Protein AF-A0AAP0FYZ5-F1 (afdb_monomer_lite)

Radius of gyration: 24.48 Å; chains: 1; bounding box: 53×33×88 Å

Foldseek 3Di:
DDPVLVVVQVPPPDPVVSVVVCCVVPPCQQPPVQLVVLVVCLLPQACPPPQLVVSLVVNVVSVVSNVRNPPDDDPDPVVVVVVVVVVQVVSQVSSLVRYDPLCVVLSVVQVPDVPRDTNVVSSVSSNVVSVCCVVPNRDPPPPPPPDDDDDDDDDDDDDDDDPPPPPPVCVVVPPDPVVPPPDPDDD

Organism: NCBI:txid2320716

Secondary structure (DSSP, 8-state):
--HHHHHHHTT---HHHHHHHHHHHH--TT-HHHHHHHHHHHHH---TTS-HHHHHHHHHHHHHHHHHH-----SSHHHHHHHHHHHHHHHHHHHHHTS-GGGHHHHHHHHTSSSPPPHHHHHHHHHHHHHHHHHH----TT---S-------------------S-HHHHTTT--GGGTTSSS---

Structure (mmCIF, N/CA/C/O backbone):
data_AF-A0AAP0FYZ5-F1
#
_entry.id   AF-A0AAP0FYZ5-F1
#
loop_
_atom_site.group_PDB
_atom_site.id
_atom_site.type_symbol
_atom_site.label_atom_id
_atom_site.label_alt_id
_atom_site.label_comp_id
_atom_site.label_asym_id
_atom_site.label_entity_id
_atom_site.label_seq_id
_atom_site.pdbx_PDB_ins_code
_atom_site.Cartn_x
_atom_site.Cartn_y
_atom_site.Cartn_z
_atom_site.occupancy
_atom_site.B_iso_or_equiv
_atom_site.auth_seq_id
_atom_site.auth_comp_id
_atom_site.auth_asym_id
_atom_site.auth_atom_id
_atom_site.pdbx_PDB_model_num
ATOM 1 N N . MET A 1 1 ? -3.572 10.900 -32.594 1.00 55.94 1 MET A N 1
ATOM 2 C CA . MET A 1 1 ? -2.121 11.046 -32.336 1.00 55.94 1 MET A CA 1
ATOM 3 C C . MET A 1 1 ? -1.688 12.416 -32.818 1.00 55.94 1 MET A C 1
ATOM 5 O O . MET A 1 1 ? -2.218 12.854 -33.833 1.00 55.94 1 MET A O 1
ATOM 9 N N . SER A 1 2 ? -0.791 13.105 -32.107 1.00 75.50 2 SER A N 1
ATOM 10 C CA . SER A 1 2 ? -0.276 14.380 -32.614 1.00 75.50 2 SER A CA 1
ATOM 11 C C . SER A 1 2 ? 0.632 14.126 -33.832 1.00 75.50 2 SER A C 1
ATOM 13 O O . SER A 1 2 ? 1.326 13.104 -33.874 1.00 75.50 2 SER A O 1
ATOM 15 N N . PRO A 1 3 ? 0.640 15.024 -34.831 1.00 76.56 3 PRO A N 1
ATOM 16 C CA . PRO A 1 3 ? 1.424 14.839 -36.056 1.00 76.56 3 PRO A CA 1
ATOM 17 C C . PRO A 1 3 ? 2.937 14.742 -35.792 1.00 76.56 3 PRO A C 1
ATOM 19 O O . PRO A 1 3 ? 3.643 14.049 -36.516 1.00 76.56 3 PRO A O 1
ATOM 22 N N . GLN A 1 4 ? 3.418 15.360 -34.710 1.00 74.19 4 GLN A N 1
ATOM 23 C CA . GLN A 1 4 ? 4.823 15.329 -34.286 1.00 74.19 4 GLN A CA 1
ATOM 24 C C . GLN A 1 4 ? 5.264 13.948 -33.788 1.00 74.19 4 GLN A C 1
ATOM 26 O O . GLN A 1 4 ? 6.382 13.523 -34.061 1.00 74.19 4 GLN A O 1
ATOM 31 N N . VAL A 1 5 ? 4.382 13.235 -33.077 1.00 76.94 5 VAL A N 1
ATOM 32 C CA . VAL A 1 5 ? 4.662 11.869 -32.617 1.00 76.94 5 VAL A CA 1
ATOM 33 C C . VAL A 1 5 ? 4.739 10.948 -33.825 1.00 76.94 5 VAL A C 1
ATOM 35 O O . VAL A 1 5 ? 5.700 10.220 -33.963 1.00 76.94 5 VAL A O 1
ATOM 38 N N . TYR A 1 6 ? 3.793 11.030 -34.760 1.00 77.56 6 TYR A N 1
ATOM 39 C CA . TYR A 1 6 ? 3.795 10.182 -35.957 1.00 77.56 6 TYR A CA 1
ATOM 40 C C . TYR A 1 6 ? 5.084 10.308 -36.795 1.00 77.56 6 TYR A C 1
ATOM 42 O O . TYR A 1 6 ? 5.664 9.300 -37.199 1.00 77.56 6 TYR A O 1
ATOM 50 N N . GLN A 1 7 ? 5.579 11.532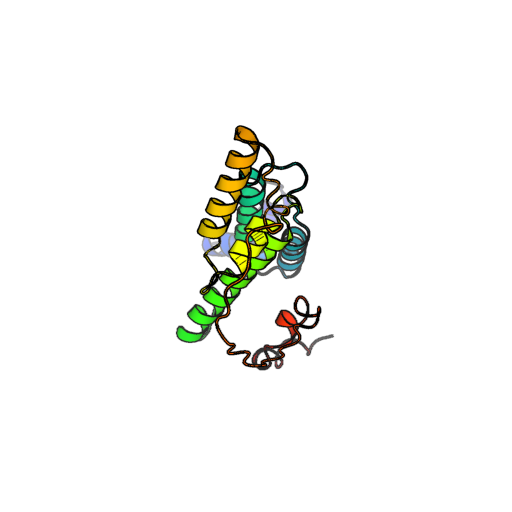 -36.997 1.00 79.75 7 GLN A N 1
ATOM 51 C CA . GLN A 1 7 ? 6.788 11.789 -37.787 1.00 79.75 7 GLN A CA 1
ATOM 52 C C . GLN A 1 7 ? 8.056 11.142 -37.206 1.00 79.75 7 GLN A C 1
ATOM 54 O O . GLN A 1 7 ? 8.934 10.755 -37.974 1.00 79.75 7 GLN A O 1
ATOM 59 N N . SER A 1 8 ? 8.157 10.971 -35.881 1.00 78.75 8 SER A N 1
ATOM 60 C CA . SER A 1 8 ? 9.337 10.357 -35.251 1.00 78.75 8 SER A CA 1
ATOM 61 C C . SER A 1 8 ? 9.384 8.823 -35.361 1.00 78.75 8 SER A C 1
ATOM 63 O O . SER A 1 8 ? 10.448 8.233 -35.148 1.00 78.75 8 SER A O 1
ATOM 65 N N . TYR A 1 9 ? 8.269 8.181 -35.737 1.00 81.75 9 TYR A N 1
ATOM 66 C CA . TYR A 1 9 ? 8.168 6.725 -35.937 1.00 81.75 9 TYR A CA 1
ATOM 67 C C . TYR A 1 9 ? 8.070 6.306 -37.412 1.00 81.75 9 TYR A C 1
ATOM 69 O O . TYR A 1 9 ? 8.271 5.135 -37.711 1.00 81.75 9 TYR A O 1
ATOM 77 N N . MET A 1 10 ? 7.800 7.234 -38.337 1.00 81.62 10 MET A N 1
ATOM 78 C CA . MET A 1 10 ? 7.552 6.938 -39.760 1.00 81.62 10 MET A CA 1
ATOM 79 C C . MET A 1 10 ? 8.777 6.392 -40.520 1.00 81.62 10 MET A C 1
ATOM 81 O O . MET A 1 10 ? 8.620 5.789 -41.574 1.00 81.62 10 MET A O 1
ATOM 85 N N . LEU A 1 11 ? 9.985 6.602 -39.987 1.00 82.75 11 LEU A N 1
ATOM 86 C CA . LEU A 1 11 ? 11.261 6.152 -40.565 1.00 82.75 11 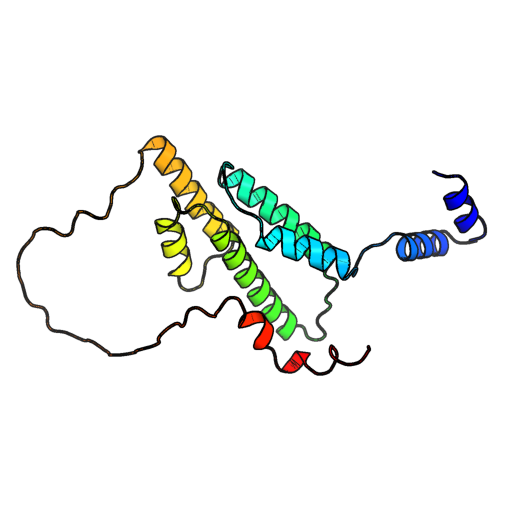LEU A CA 1
ATOM 87 C C . LEU A 1 11 ? 11.775 4.835 -39.955 1.00 82.75 11 LEU A C 1
ATOM 89 O O . LEU A 1 11 ? 12.944 4.500 -40.121 1.00 82.75 11 LEU A O 1
ATOM 93 N N . LEU A 1 12 ? 10.953 4.138 -39.169 1.00 85.56 12 LEU A N 1
ATOM 94 C CA . LEU A 1 12 ? 11.318 2.857 -38.570 1.00 85.56 12 LEU A CA 1
ATOM 95 C C . LEU A 1 12 ? 10.733 1.712 -39.393 1.00 85.56 12 LEU A C 1
ATOM 97 O O . LEU A 1 12 ? 9.520 1.623 -39.565 1.00 85.56 12 LEU A O 1
ATOM 101 N N . ASP A 1 13 ? 11.604 0.816 -39.847 1.00 85.69 13 ASP A N 1
ATOM 102 C CA . ASP A 1 13 ? 11.248 -0.238 -40.804 1.00 85.69 13 ASP A CA 1
ATOM 103 C C . ASP A 1 13 ? 10.664 -1.499 -40.142 1.00 85.69 13 ASP A C 1
ATOM 105 O O . ASP A 1 13 ? 10.165 -2.396 -40.822 1.00 85.69 13 ASP A O 1
ATOM 109 N N . SER A 1 14 ? 10.697 -1.583 -38.808 1.00 90.69 14 SER A N 1
ATOM 110 C CA . SER A 1 14 ? 10.195 -2.728 -38.049 1.00 90.69 14 SER A CA 1
ATOM 111 C C . SER A 1 14 ? 9.230 -2.312 -36.946 1.00 90.69 14 SER A C 1
ATOM 113 O O . SER A 1 14 ? 9.483 -1.383 -36.175 1.00 90.69 14 SER A O 1
ATOM 115 N N . ALA A 1 15 ? 8.150 -3.084 -36.791 1.00 86.94 15 ALA A N 1
ATOM 116 C CA . ALA A 1 15 ? 7.233 -2.957 -35.660 1.00 86.94 15 ALA A CA 1
ATOM 117 C C . ALA A 1 15 ? 7.955 -3.105 -34.305 1.00 86.94 15 ALA A C 1
ATOM 119 O O . ALA A 1 15 ? 7.557 -2.474 -33.326 1.00 86.94 15 ALA A O 1
ATOM 120 N N . TYR A 1 16 ? 9.042 -3.887 -34.257 1.00 88.06 16 TYR A N 1
ATOM 121 C CA . TYR A 1 16 ? 9.892 -4.010 -33.072 1.00 88.06 16 TYR A CA 1
ATOM 122 C C . TYR A 1 16 ? 10.576 -2.684 -32.711 1.00 88.06 16 TYR A C 1
ATOM 124 O O . TYR A 1 16 ? 10.587 -2.300 -31.540 1.00 88.06 16 TYR A O 1
ATOM 132 N N . ASP A 1 17 ? 11.100 -1.958 -33.699 1.00 87.00 17 ASP A N 1
ATOM 133 C CA . ASP A 1 17 ? 11.795 -0.687 -33.475 1.00 87.00 17 ASP A CA 1
ATOM 134 C C . ASP A 1 17 ? 10.814 0.416 -33.083 1.00 87.00 17 ASP A C 1
ATOM 136 O O . ASP A 1 17 ? 11.101 1.217 -32.192 1.00 87.00 17 ASP A O 1
ATOM 140 N N . ILE A 1 18 ? 9.623 0.421 -33.693 1.00 87.94 18 ILE A N 1
ATOM 141 C CA . ILE A 1 18 ? 8.534 1.332 -33.322 1.00 87.94 18 ILE A CA 1
ATOM 142 C C . ILE A 1 18 ? 8.146 1.107 -31.860 1.00 87.94 18 ILE A C 1
ATOM 144 O O . ILE A 1 18 ? 8.090 2.061 -31.082 1.00 87.94 18 ILE A O 1
ATOM 148 N N . TRP A 1 19 ? 7.929 -0.151 -31.463 1.00 86.62 19 TRP A N 1
ATOM 149 C CA . TRP A 1 19 ? 7.574 -0.497 -30.088 1.00 86.62 19 TRP A CA 1
ATOM 150 C C . TRP A 1 19 ? 8.693 -0.170 -29.095 1.00 86.62 19 TRP A C 1
ATOM 152 O O . TRP A 1 19 ? 8.432 0.378 -28.025 1.00 86.62 19 TRP A O 1
ATOM 162 N N . THR A 1 20 ? 9.944 -0.445 -29.463 1.00 84.88 20 THR A N 1
ATOM 163 C CA . THR A 1 20 ? 11.123 -0.154 -28.640 1.00 84.88 20 THR A CA 1
ATOM 164 C C . THR A 1 20 ? 11.298 1.344 -28.438 1.00 84.88 20 THR A C 1
ATOM 166 O O . THR A 1 20 ? 11.395 1.787 -27.299 1.00 84.88 20 THR A O 1
ATOM 169 N N . ARG A 1 21 ? 11.235 2.156 -29.501 1.00 84.62 21 ARG A N 1
ATOM 170 C CA . ARG A 1 21 ? 11.338 3.615 -29.375 1.00 84.62 21 ARG A CA 1
ATOM 171 C C . ARG A 1 21 ? 10.155 4.202 -28.604 1.00 84.62 21 ARG A C 1
ATOM 173 O O . ARG A 1 21 ? 10.360 5.110 -27.802 1.00 84.62 21 ARG A O 1
ATOM 180 N N . ALA A 1 22 ? 8.941 3.684 -28.794 1.00 83.38 22 ALA A N 1
ATOM 181 C CA . ALA A 1 22 ? 7.770 4.139 -28.046 1.00 83.38 22 ALA A CA 1
ATOM 182 C C . ALA A 1 22 ? 7.914 3.824 -26.555 1.00 83.38 22 ALA A C 1
ATOM 184 O O . ALA A 1 22 ? 7.656 4.686 -25.714 1.00 83.38 22 ALA A O 1
ATOM 185 N N . ARG A 1 23 ? 8.401 2.622 -26.231 1.00 80.69 23 ARG A N 1
ATOM 186 C CA . ARG A 1 23 ? 8.766 2.245 -24.870 1.00 80.69 23 ARG A CA 1
ATOM 187 C C . ARG A 1 23 ? 9.849 3.174 -24.332 1.00 80.69 23 ARG A C 1
ATOM 189 O O . ARG A 1 23 ? 9.645 3.751 -23.286 1.00 80.69 23 ARG A O 1
ATOM 196 N N . ASP A 1 24 ? 10.955 3.391 -25.021 1.00 79.50 24 ASP A N 1
ATOM 197 C CA . ASP A 1 24 ? 12.060 4.176 -24.457 1.00 79.50 24 ASP A CA 1
ATOM 198 C C . ASP A 1 24 ? 11.704 5.670 -24.300 1.00 79.50 24 ASP A C 1
ATOM 200 O O . ASP A 1 24 ? 12.195 6.337 -23.394 1.00 79.50 24 ASP A O 1
ATOM 204 N N . THR A 1 25 ? 10.808 6.193 -25.145 1.00 80.44 25 THR A N 1
ATOM 205 C CA . THR A 1 25 ? 10.375 7.602 -25.104 1.00 80.44 25 THR A CA 1
ATOM 206 C C . THR A 1 25 ? 9.276 7.854 -24.068 1.00 80.44 25 THR A C 1
ATOM 208 O O . THR A 1 25 ? 9.238 8.923 -23.460 1.00 80.44 25 THR A O 1
ATOM 211 N N . TYR A 1 26 ? 8.357 6.901 -23.877 1.00 78.50 26 TYR A N 1
ATOM 212 C CA . TYR A 1 26 ? 7.149 7.105 -23.064 1.00 78.50 26 TYR A CA 1
ATOM 213 C C . TYR A 1 26 ? 7.024 6.171 -21.862 1.00 78.50 26 TYR A C 1
ATOM 215 O O . TYR A 1 26 ? 6.210 6.434 -20.975 1.00 78.50 26 TYR A O 1
ATOM 223 N N . SER A 1 27 ? 7.802 5.091 -21.800 1.00 73.19 27 SER A N 1
ATOM 224 C CA . SER A 1 27 ? 7.844 4.235 -20.621 1.00 73.19 27 SER A CA 1
ATOM 225 C C . SER A 1 27 ? 8.452 5.018 -19.476 1.00 73.19 27 SER A C 1
ATOM 227 O O . SER A 1 27 ? 9.590 5.472 -19.528 1.00 73.19 27 SER A O 1
ATOM 229 N N . GLN A 1 28 ? 7.685 5.126 -18.404 1.00 69.38 28 GLN A N 1
ATOM 230 C CA . GLN A 1 28 ? 8.185 5.631 -17.136 1.00 69.38 28 GLN A CA 1
ATOM 231 C C . GLN A 1 28 ? 8.634 4.482 -16.221 1.00 69.38 28 GLN A C 1
ATOM 233 O O . GLN A 1 28 ? 8.924 4.722 -15.052 1.00 69.38 28 GLN A O 1
ATOM 238 N N . ALA A 1 29 ? 8.687 3.235 -16.718 1.00 64.50 29 ALA A N 1
ATOM 239 C CA . ALA A 1 29 ? 9.183 2.087 -15.958 1.00 64.50 29 ALA A CA 1
ATOM 240 C C . ALA A 1 29 ? 10.620 2.353 -15.478 1.00 64.50 29 ALA A C 1
ATOM 242 O O . ALA A 1 29 ? 11.475 2.738 -16.272 1.00 64.50 29 ALA A O 1
ATOM 243 N N . GLY A 1 30 ? 10.877 2.192 -14.177 1.00 66.12 30 GLY A N 1
ATOM 244 C CA . GLY A 1 30 ? 12.169 2.536 -13.575 1.00 66.12 30 GLY A CA 1
ATOM 245 C C . GLY A 1 30 ? 12.415 4.039 -13.366 1.00 66.12 30 GLY A C 1
ATOM 246 O O . GLY A 1 30 ? 13.519 4.419 -12.982 1.00 66.12 30 GLY A O 1
ATOM 247 N N . SER A 1 31 ? 11.420 4.910 -13.581 1.00 79.44 31 SER A N 1
ATOM 248 C CA . SER A 1 31 ? 11.538 6.341 -13.277 1.00 79.44 31 SER A CA 1
ATOM 249 C C . SER A 1 31 ? 11.622 6.576 -11.768 1.00 79.44 31 SER A C 1
ATOM 251 O O . SER A 1 31 ? 10.634 6.433 -11.043 1.00 79.44 31 SER A O 1
ATOM 253 N N . SER A 1 32 ? 12.793 7.007 -11.291 1.00 81.75 32 SER A N 1
ATOM 254 C CA . SER A 1 32 ? 13.021 7.354 -9.880 1.00 81.75 32 SER A CA 1
ATOM 255 C C . SER A 1 32 ? 12.049 8.418 -9.361 1.00 81.75 32 SER A C 1
ATOM 257 O O . SER A 1 32 ? 11.671 8.379 -8.193 1.00 81.75 32 SER A O 1
ATOM 259 N N . MET A 1 33 ? 11.606 9.341 -10.223 1.00 84.44 33 MET A N 1
ATOM 260 C CA . MET A 1 33 ? 10.619 10.363 -9.86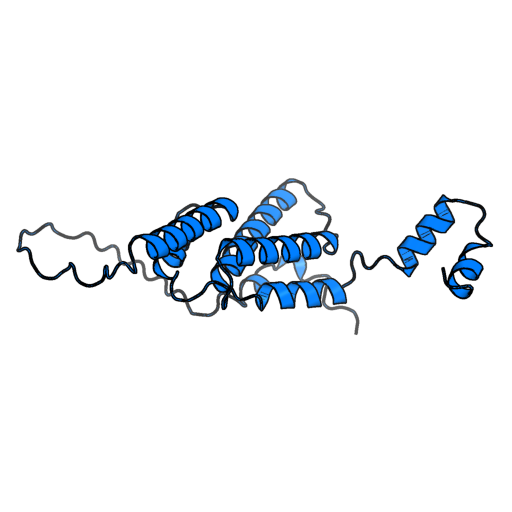5 1.00 84.44 33 MET A CA 1
ATOM 261 C C . MET A 1 33 ? 9.243 9.745 -9.585 1.00 84.44 33 MET A C 1
ATOM 263 O O . MET A 1 33 ? 8.624 10.084 -8.581 1.00 84.44 33 MET A O 1
ATOM 267 N N . GLN A 1 34 ? 8.784 8.806 -10.420 1.00 86.88 34 GLN A N 1
ATOM 268 C CA . GLN A 1 34 ? 7.505 8.120 -10.191 1.00 86.88 34 GLN A CA 1
ATOM 269 C C . GLN A 1 34 ? 7.553 7.250 -8.937 1.00 86.88 34 GLN A C 1
ATOM 271 O O . GLN A 1 34 ? 6.629 7.273 -8.128 1.00 86.88 34 GLN A O 1
ATOM 276 N N . VAL A 1 35 ? 8.662 6.533 -8.729 1.00 89.06 35 VAL A N 1
ATOM 277 C CA . VAL A 1 35 ? 8.876 5.750 -7.504 1.00 89.06 35 VAL A CA 1
ATOM 278 C C . VAL A 1 35 ? 8.835 6.654 -6.272 1.00 89.06 35 VAL A C 1
ATOM 280 O O . VAL A 1 35 ? 8.181 6.304 -5.290 1.00 89.06 35 VAL A O 1
ATOM 283 N N . TYR A 1 36 ? 9.480 7.822 -6.318 1.00 89.00 36 TYR A N 1
ATOM 284 C CA . TYR A 1 36 ? 9.449 8.800 -5.231 1.00 89.00 36 TYR A CA 1
ATOM 285 C C . TYR A 1 36 ? 8.026 9.299 -4.943 1.00 89.00 36 TYR A C 1
ATOM 287 O O . TYR A 1 36 ? 7.572 9.208 -3.803 1.00 89.00 36 TYR A O 1
ATOM 295 N N . GLU A 1 37 ? 7.304 9.761 -5.966 1.00 92.00 37 GLU A N 1
ATOM 296 C CA . GLU A 1 37 ? 5.938 10.278 -5.820 1.00 92.00 37 GLU A CA 1
ATOM 297 C C . GLU A 1 37 ? 4.972 9.215 -5.284 1.00 92.00 37 GLU A C 1
ATOM 299 O O . GLU A 1 37 ? 4.203 9.474 -4.357 1.00 92.00 37 GLU A O 1
ATOM 304 N N . LEU A 1 38 ? 5.037 7.987 -5.804 1.00 93.31 38 LEU A N 1
ATOM 305 C CA . LEU A 1 38 ? 4.201 6.883 -5.332 1.00 93.31 38 LEU A CA 1
ATOM 306 C C . LEU A 1 38 ? 4.558 6.466 -3.907 1.00 93.31 38 LEU A C 1
ATOM 308 O O . LEU A 1 38 ? 3.659 6.262 -3.093 1.00 93.31 38 LEU A O 1
ATOM 312 N N . THR A 1 39 ? 5.849 6.399 -3.573 1.00 93.38 39 THR A N 1
ATOM 313 C CA . THR A 1 39 ? 6.301 6.103 -2.204 1.00 93.38 39 THR A CA 1
ATOM 314 C C . THR A 1 39 ? 5.786 7.156 -1.231 1.00 93.38 39 THR A C 1
ATOM 316 O O . THR A 1 39 ? 5.248 6.818 -0.178 1.00 93.38 39 THR A O 1
ATOM 319 N N . ARG A 1 40 ? 5.892 8.436 -1.596 1.00 94.88 40 ARG A N 1
ATOM 320 C CA . ARG A 1 40 ? 5.359 9.541 -0.803 1.00 94.88 40 ARG A CA 1
ATOM 321 C C . ARG A 1 40 ? 3.853 9.389 -0.587 1.00 94.88 40 ARG A C 1
ATOM 323 O O . ARG A 1 40 ? 3.412 9.398 0.558 1.00 94.88 40 ARG A O 1
ATOM 330 N N . ARG A 1 41 ? 3.078 9.177 -1.656 1.00 96.94 41 ARG A N 1
ATOM 331 C CA . ARG A 1 41 ? 1.618 8.982 -1.575 1.00 96.94 41 ARG A CA 1
ATOM 33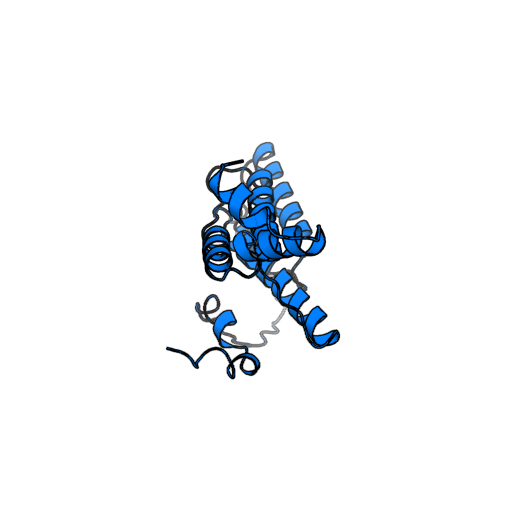2 C C . ARG A 1 41 ? 1.238 7.806 -0.683 1.00 96.94 41 ARG A C 1
ATOM 334 O O . ARG A 1 41 ? 0.333 7.935 0.130 1.00 96.94 41 ARG A O 1
ATOM 341 N N . VAL A 1 42 ? 1.947 6.685 -0.798 1.00 96.62 42 VAL A N 1
ATOM 342 C CA . VAL A 1 42 ? 1.756 5.503 0.051 1.00 96.62 42 VAL A CA 1
ATOM 343 C C . VAL A 1 42 ? 1.967 5.834 1.533 1.00 96.62 42 VAL A C 1
ATOM 345 O O . VAL A 1 42 ? 1.144 5.464 2.368 1.00 96.62 42 VAL A O 1
ATOM 348 N N . LEU A 1 43 ? 3.047 6.544 1.870 1.00 95.44 43 LEU A N 1
ATOM 349 C CA . LEU A 1 43 ? 3.389 6.889 3.255 1.00 95.44 43 LEU A CA 1
ATOM 350 C C . LEU A 1 43 ? 2.488 7.984 3.845 1.00 95.44 43 LEU A C 1
ATOM 352 O O . LEU A 1 43 ? 2.262 8.017 5.060 1.00 95.44 43 LEU A O 1
ATOM 356 N N . GLU A 1 44 ? 1.976 8.880 3.005 1.00 96.50 44 GLU A N 1
ATOM 357 C CA . GLU A 1 44 ? 1.055 9.958 3.378 1.00 96.50 44 GLU A CA 1
ATOM 358 C C . GLU A 1 44 ? -0.413 9.508 3.393 1.00 96.50 44 GLU A C 1
ATOM 360 O O . GLU A 1 44 ? -1.244 10.205 3.972 1.00 96.50 44 GLU A O 1
ATOM 365 N N . LEU A 1 45 ? -0.748 8.339 2.829 1.00 97.56 45 LEU A N 1
ATOM 366 C CA . LEU A 1 45 ? -2.121 7.838 2.793 1.00 97.56 45 LEU A CA 1
ATOM 367 C C . LEU A 1 45 ? -2.661 7.634 4.217 1.00 97.56 45 LEU A C 1
ATOM 369 O O . LEU A 1 45 ? -2.099 6.892 5.031 1.00 97.56 45 LEU A O 1
ATOM 373 N N . ARG A 1 46 ? -3.783 8.285 4.518 1.00 97.56 46 ARG A N 1
ATOM 374 C CA . ARG A 1 46 ? -4.518 8.152 5.781 1.00 97.56 46 ARG A CA 1
ATOM 375 C C . ARG A 1 46 ? -5.934 7.672 5.500 1.00 97.56 46 ARG A C 1
ATOM 377 O O . ARG A 1 46 ? -6.513 8.042 4.483 1.00 97.56 46 ARG A O 1
ATOM 384 N N . GLN A 1 47 ? -6.489 6.876 6.411 1.00 97.19 47 GLN A N 1
ATOM 385 C CA . GLN A 1 47 ? -7.871 6.410 6.345 1.00 97.19 47 GLN A CA 1
ATOM 386 C C . GLN A 1 47 ? -8.837 7.601 6.347 1.00 97.19 47 GLN A C 1
ATOM 388 O O . GLN A 1 47 ? -9.704 7.691 5.479 1.00 97.19 47 GLN A O 1
ATOM 393 N N . GLY A 1 48 ? -8.666 8.545 7.278 1.00 95.56 48 GLY A N 1
ATOM 394 C CA . GLY A 1 48 ? -9.471 9.764 7.320 1.00 95.56 48 GLY A CA 1
ATOM 395 C C . GLY A 1 48 ? -10.957 9.438 7.471 1.00 95.56 48 GLY A C 1
ATOM 396 O O . GLY A 1 48 ? -11.348 8.745 8.402 1.00 95.56 48 GLY A O 1
ATOM 397 N N . THR A 1 49 ? -11.792 9.911 6.551 1.00 95.38 49 THR A N 1
ATOM 398 C CA . THR A 1 49 ? -13.240 9.642 6.553 1.00 95.38 49 THR A CA 1
ATOM 399 C C . THR A 1 49 ? -13.632 8.377 5.783 1.00 95.38 49 THR A C 1
ATOM 401 O O . THR A 1 49 ? -14.816 8.049 5.706 1.00 95.38 49 THR A O 1
ATOM 404 N N . MET A 1 50 ? -12.668 7.662 5.192 1.00 96.62 50 MET A N 1
ATOM 405 C CA . MET A 1 50 ? -12.948 6.476 4.387 1.00 96.62 50 MET A CA 1
ATOM 406 C C . MET A 1 50 ? -13.263 5.254 5.265 1.00 96.62 50 MET A C 1
ATOM 408 O O . MET A 1 50 ? -12.606 5.039 6.290 1.00 96.62 50 MET A O 1
ATOM 412 N N . PRO A 1 51 ? -14.202 4.388 4.836 1.00 96.69 51 PRO A N 1
ATOM 413 C CA . PRO A 1 51 ? -14.358 3.076 5.452 1.00 96.69 51 PRO A CA 1
ATOM 414 C C . PRO A 1 51 ? -13.090 2.236 5.242 1.00 96.69 51 PRO A C 1
ATOM 416 O O . PRO A 1 51 ? -12.383 2.412 4.242 1.00 96.69 51 PRO A O 1
ATOM 419 N N . VAL A 1 52 ? -12.823 1.278 6.136 1.00 97.50 52 VAL A N 1
ATOM 420 C CA . VAL A 1 52 ? -11.592 0.457 6.101 1.00 97.50 52 VAL A CA 1
ATOM 421 C C . VAL A 1 52 ? -11.424 -0.253 4.753 1.00 97.50 52 VAL A C 1
ATOM 423 O O . VAL A 1 52 ? -10.317 -0.319 4.221 1.00 97.50 52 VAL A O 1
ATOM 426 N N . ALA A 1 53 ? -12.522 -0.721 4.152 1.00 97.56 53 ALA A N 1
ATOM 427 C CA . ALA A 1 53 ? -12.523 -1.350 2.828 1.00 97.56 53 ALA A CA 1
ATOM 428 C C . ALA A 1 53 ? -12.045 -0.420 1.696 1.00 97.56 53 ALA A C 1
ATOM 430 O O . ALA A 1 53 ? -11.275 -0.843 0.830 1.00 97.56 53 ALA A O 1
ATOM 431 N N . ALA A 1 54 ? -12.469 0.847 1.705 1.00 97.94 54 ALA A N 1
ATOM 432 C CA . ALA A 1 54 ? -12.052 1.817 0.692 1.00 97.94 54 ALA A CA 1
ATOM 433 C C . ALA A 1 54 ? -10.585 2.218 0.888 1.00 97.94 54 ALA A C 1
ATOM 435 O O . ALA A 1 54 ? -9.823 2.236 -0.077 1.00 97.94 54 ALA A O 1
ATOM 436 N N . TYR A 1 55 ? -10.171 2.442 2.139 1.00 98.25 55 TYR A N 1
ATOM 437 C CA . TYR A 1 55 ? -8.776 2.726 2.477 1.00 98.25 55 TYR A CA 1
ATOM 438 C C . TYR A 1 55 ? -7.835 1.597 2.030 1.00 98.25 55 TYR A C 1
ATOM 440 O O . TYR A 1 55 ? -6.826 1.854 1.378 1.00 98.25 55 TYR A O 1
ATOM 448 N N . TYR A 1 56 ? -8.192 0.343 2.321 1.00 97.94 56 TYR A N 1
ATOM 449 C CA . TYR A 1 56 ? -7.433 -0.828 1.882 1.00 97.94 56 TYR A CA 1
ATOM 450 C C . TYR A 1 56 ? -7.303 -0.900 0.357 1.00 97.94 56 TYR A C 1
ATOM 452 O O . TYR A 1 56 ? -6.212 -1.142 -0.154 1.00 97.94 56 TYR A O 1
ATOM 460 N N . SER A 1 57 ? -8.396 -0.655 -0.368 1.00 97.75 57 SER A N 1
ATOM 461 C CA . SER A 1 57 ? -8.403 -0.713 -1.833 1.00 97.75 57 SER A CA 1
ATOM 462 C C . SER A 1 57 ? -7.477 0.342 -2.444 1.00 97.75 57 SER A C 1
ATOM 464 O O . SER A 1 57 ? -6.688 0.028 -3.333 1.00 97.75 57 SER A O 1
ATOM 466 N N . GLU A 1 58 ? -7.514 1.575 -1.931 1.00 97.81 58 GLU A N 1
ATOM 467 C CA . GLU A 1 58 ? -6.633 2.651 -2.400 1.00 97.81 58 GLU A CA 1
ATOM 468 C C . GLU A 1 58 ? -5.164 2.382 -2.046 1.00 97.81 58 GLU A C 1
ATOM 470 O O . GLU A 1 58 ? -4.265 2.589 -2.864 1.00 97.81 58 GLU A O 1
ATOM 475 N N . PHE A 1 59 ? -4.917 1.837 -0.854 1.00 97.81 59 PHE A N 1
ATOM 476 C CA . PHE A 1 59 ? -3.593 1.393 -0.440 1.00 97.81 59 PHE A CA 1
ATOM 477 C C . PHE A 1 59 ? -3.038 0.289 -1.354 1.00 97.81 59 PHE A C 1
ATOM 479 O O . PHE A 1 59 ? -1.889 0.375 -1.794 1.00 97.81 59 PHE A O 1
ATOM 486 N N . GLU A 1 60 ? -3.832 -0.742 -1.676 1.00 95.94 60 GLU A N 1
ATOM 487 C CA . GLU A 1 60 ? -3.425 -1.792 -2.616 1.00 95.94 60 GLU A CA 1
ATOM 488 C C . GLU A 1 60 ? -3.144 -1.230 -4.005 1.00 95.94 60 GLU A C 1
ATOM 490 O O . GLU A 1 60 ? -2.126 -1.591 -4.597 1.00 95.94 60 GLU A O 1
ATOM 495 N N . ARG A 1 61 ? -3.997 -0.326 -4.499 1.00 96.75 61 ARG A N 1
ATOM 496 C CA . ARG A 1 61 ? -3.839 0.315 -5.807 1.00 96.75 61 ARG A CA 1
ATOM 497 C C . ARG A 1 61 ? -2.500 1.048 -5.908 1.00 96.75 61 ARG A C 1
ATOM 499 O O . ARG A 1 61 ? -1.740 0.797 -6.842 1.00 96.75 61 ARG A O 1
ATOM 506 N N . LEU A 1 62 ? -2.176 1.894 -4.926 1.00 95.75 62 LEU A N 1
ATOM 507 C CA . LEU A 1 62 ? -0.904 2.624 -4.885 1.00 95.75 62 LEU A CA 1
ATOM 508 C C . LEU A 1 62 ? 0.304 1.683 -4.778 1.00 95.75 62 LEU A C 1
ATOM 510 O O . LEU A 1 62 ? 1.316 1.904 -5.441 1.00 95.75 62 LEU A O 1
ATOM 514 N N . TYR A 1 63 ? 0.210 0.615 -3.982 1.00 93.56 63 TYR A N 1
ATOM 515 C CA . TYR A 1 63 ? 1.294 -0.366 -3.868 1.00 93.56 63 TYR A CA 1
ATOM 516 C C . TYR A 1 63 ? 1.506 -1.176 -5.150 1.00 93.56 63 TYR A C 1
ATOM 518 O O . TYR A 1 63 ? 2.646 -1.493 -5.487 1.00 93.56 63 TYR A O 1
ATOM 526 N N . GLN A 1 64 ? 0.437 -1.531 -5.864 1.00 92.25 64 GLN A N 1
ATOM 527 C CA . GLN A 1 64 ? 0.531 -2.208 -7.159 1.00 92.25 64 GLN A CA 1
ATOM 528 C C . GLN A 1 64 ? 1.199 -1.306 -8.199 1.00 92.25 64 GLN A C 1
ATOM 530 O O . GLN A 1 64 ? 2.097 -1.756 -8.908 1.00 92.25 64 GLN A O 1
ATOM 535 N N . GLU A 1 65 ? 0.821 -0.029 -8.231 1.00 91.25 65 GLU A N 1
ATOM 536 C CA . GLU A 1 65 ? 1.435 0.979 -9.096 1.00 91.25 65 GLU A CA 1
ATOM 537 C C . GLU A 1 65 ? 2.924 1.168 -8.757 1.00 91.25 65 GLU A C 1
ATOM 539 O O . GLU A 1 65 ? 3.780 1.111 -9.637 1.00 91.25 65 GLU A O 1
ATOM 544 N N . LEU A 1 66 ? 3.271 1.268 -7.470 1.00 90.25 66 LEU A N 1
ATOM 545 C CA . LEU A 1 66 ? 4.663 1.345 -7.018 1.00 90.25 66 LEU A CA 1
ATOM 546 C C . LEU A 1 66 ? 5.475 0.106 -7.427 1.00 90.25 66 LEU A C 1
ATOM 548 O O . LEU A 1 66 ? 6.619 0.228 -7.863 1.00 90.25 66 LEU A O 1
ATOM 552 N N . ASN A 1 67 ? 4.890 -1.086 -7.309 1.00 87.19 67 ASN A N 1
ATOM 553 C CA . ASN A 1 67 ? 5.535 -2.331 -7.721 1.00 87.19 67 ASN A CA 1
ATOM 554 C C . ASN A 1 67 ? 5.739 -2.413 -9.237 1.00 87.19 67 ASN A C 1
ATOM 556 O O . ASN A 1 67 ? 6.739 -2.979 -9.665 1.00 87.19 67 ASN A O 1
ATOM 560 N N . PHE A 1 68 ? 4.841 -1.832 -10.039 1.00 85.44 68 PHE A N 1
ATOM 561 C CA . PHE A 1 68 ? 5.000 -1.761 -11.492 1.00 85.44 68 PHE A CA 1
ATOM 562 C C . PHE A 1 68 ? 6.237 -0.944 -11.892 1.00 85.44 68 PHE A C 1
ATOM 564 O O . PHE A 1 68 ? 6.994 -1.352 -12.771 1.00 85.44 68 PHE A O 1
ATOM 571 N N . PHE A 1 69 ? 6.480 0.186 -11.221 1.00 80.75 69 PHE A N 1
ATOM 572 C CA . PHE A 1 69 ? 7.647 1.029 -11.499 1.00 80.75 69 PHE A CA 1
ATOM 573 C C . PHE A 1 69 ? 8.943 0.520 -10.864 1.00 80.75 69 PHE A C 1
ATOM 575 O O . PHE A 1 69 ? 10.029 0.854 -11.341 1.00 80.75 69 PHE A O 1
ATOM 582 N N . ASN A 1 70 ? 8.850 -0.288 -9.808 1.00 77.00 70 ASN A N 1
ATOM 583 C CA . ASN A 1 70 ? 10.004 -0.854 -9.123 1.00 77.00 70 ASN A CA 1
ATOM 584 C C . ASN A 1 70 ? 10.532 -2.095 -9.863 1.00 77.00 70 ASN A C 1
ATOM 586 O O . ASN A 1 70 ? 10.187 -3.230 -9.541 1.00 77.00 70 ASN A O 1
ATOM 590 N N . THR A 1 71 ? 11.411 -1.878 -10.840 1.00 66.94 71 THR A N 1
ATOM 591 C CA . THR A 1 71 ? 11.987 -2.916 -11.713 1.00 66.94 71 THR A CA 1
ATOM 592 C C . THR A 1 71 ? 13.124 -3.722 -11.066 1.00 66.94 71 THR A C 1
ATOM 594 O O . THR A 1 71 ? 14.030 -4.181 -11.760 1.00 66.94 71 THR A O 1
ATOM 597 N N . PHE A 1 72 ? 13.140 -3.877 -9.738 1.00 69.75 72 PHE A N 1
ATOM 598 C CA . PHE A 1 72 ? 14.220 -4.595 -9.059 1.00 69.75 72 PHE A CA 1
ATOM 599 C C . PHE A 1 72 ? 14.252 -6.078 -9.459 1.00 69.75 72 PHE A C 1
ATOM 601 O O . PHE A 1 72 ? 13.318 -6.830 -9.180 1.00 69.75 72 PHE A O 1
ATOM 608 N N . THR A 1 73 ? 15.366 -6.514 -10.046 1.00 61.62 73 THR A N 1
ATOM 609 C CA . THR A 1 73 ? 15.652 -7.921 -10.349 1.00 61.62 73 THR A CA 1
ATOM 610 C C . THR A 1 73 ? 16.705 -8.452 -9.380 1.00 61.62 73 THR A C 1
ATOM 612 O O . THR A 1 73 ? 17.854 -8.005 -9.403 1.00 61.62 73 THR A O 1
ATOM 615 N N . ALA A 1 74 ? 16.331 -9.404 -8.524 1.00 65.31 74 ALA A N 1
ATOM 616 C CA . ALA A 1 74 ? 17.273 -10.062 -7.622 1.00 65.31 74 ALA A CA 1
ATOM 617 C C . ALA A 1 74 ? 18.246 -10.961 -8.407 1.00 65.31 74 ALA A C 1
ATOM 619 O O . ALA A 1 74 ? 17.830 -11.684 -9.309 1.00 65.31 74 ALA A O 1
ATOM 620 N N . ALA A 1 75 ? 19.530 -10.950 -8.038 1.00 70.12 75 ALA A N 1
ATOM 621 C CA . ALA A 1 75 ? 20.556 -11.791 -8.666 1.00 70.12 75 ALA A CA 1
ATOM 622 C C . ALA A 1 75 ? 20.568 -13.241 -8.139 1.00 70.12 75 ALA A C 1
ATOM 624 O O . ALA A 1 75 ? 21.081 -14.133 -8.809 1.00 70.12 75 ALA A O 1
ATOM 625 N N . CYS A 1 76 ? 20.005 -13.481 -6.950 1.00 72.25 76 CYS A N 1
ATOM 626 C CA . CYS A 1 76 ? 19.944 -14.787 -6.294 1.00 72.25 76 CYS A CA 1
ATOM 627 C C . CYS A 1 76 ? 18.512 -15.091 -5.826 1.00 72.25 76 CYS A C 1
ATOM 629 O O . CYS A 1 76 ? 17.801 -14.208 -5.341 1.00 72.25 76 CYS A O 1
ATOM 631 N N . THR A 1 77 ? 18.083 -16.348 -5.960 1.00 71.12 77 THR A N 1
ATOM 632 C CA . THR A 1 77 ? 16.710 -16.791 -5.666 1.00 71.12 77 THR A CA 1
ATOM 633 C C . THR A 1 77 ? 16.385 -16.800 -4.172 1.00 71.12 77 THR A C 1
ATOM 635 O O . THR A 1 77 ? 15.266 -16.456 -3.796 1.00 71.12 77 THR A O 1
ATOM 638 N N . THR A 1 78 ? 17.347 -17.131 -3.305 1.00 72.88 78 THR A N 1
ATOM 639 C CA . THR A 1 78 ? 17.156 -17.108 -1.842 1.00 72.88 78 THR A CA 1
ATOM 640 C C . THR A 1 78 ? 16.979 -15.688 -1.317 1.00 72.88 78 THR A C 1
ATOM 642 O O . THR A 1 78 ? 16.086 -15.431 -0.507 1.00 72.88 78 THR A O 1
ATOM 645 N N . ASP A 1 79 ? 17.768 -14.750 -1.841 1.00 78.62 79 ASP A N 1
ATOM 646 C CA . ASP A 1 79 ? 17.705 -13.338 -1.462 1.00 78.62 79 ASP A CA 1
ATOM 647 C C . ASP A 1 79 ? 16.400 -12.697 -1.941 1.00 78.62 79 ASP A C 1
ATOM 649 O O . ASP A 1 79 ? 15.840 -11.842 -1.259 1.00 78.62 79 ASP A O 1
ATOM 653 N N . ALA A 1 80 ? 15.861 -13.157 -3.076 1.00 80.44 80 ALA A N 1
ATOM 654 C CA . ALA A 1 80 ? 14.576 -12.695 -3.589 1.00 80.44 80 ALA A CA 1
ATOM 655 C C . ALA A 1 80 ? 13.417 -13.039 -2.638 1.00 80.44 80 ALA A C 1
ATOM 657 O O . ALA A 1 80 ? 12.546 -12.202 -2.402 1.00 80.44 80 ALA A O 1
ATOM 658 N N . VAL A 1 81 ? 13.414 -14.246 -2.057 1.00 85.50 81 VAL A N 1
ATOM 659 C CA . VAL A 1 81 ? 12.376 -14.675 -1.103 1.00 85.50 81 VAL A CA 1
ATOM 660 C C . VAL A 1 81 ? 12.470 -13.889 0.202 1.00 85.50 81 VAL A C 1
ATOM 662 O O . VAL A 1 81 ? 11.444 -13.458 0.729 1.00 85.50 81 VAL A O 1
ATOM 665 N N . ALA A 1 82 ? 13.682 -13.686 0.725 1.00 86.31 82 ALA A N 1
ATOM 666 C CA . ALA A 1 82 ? 13.893 -12.882 1.928 1.00 86.31 82 ALA A CA 1
ATOM 667 C C . ALA A 1 82 ? 13.462 -11.424 1.706 1.00 86.31 82 ALA A C 1
ATOM 669 O O . ALA A 1 82 ? 12.689 -10.882 2.494 1.00 86.31 82 ALA A O 1
ATOM 670 N N . LEU A 1 83 ? 13.860 -10.829 0.578 1.00 85.81 83 LEU A N 1
ATOM 671 C CA . LEU A 1 83 ? 13.460 -9.476 0.207 1.00 85.81 83 LEU A CA 1
ATOM 672 C C . LEU A 1 83 ? 11.942 -9.348 0.050 1.00 85.81 83 LEU A C 1
ATOM 674 O O . LEU A 1 83 ? 11.365 -8.355 0.482 1.00 85.81 83 LEU A O 1
ATOM 678 N N . GLN A 1 84 ? 11.281 -10.335 -0.559 1.00 87.06 84 GLN A N 1
ATOM 679 C CA . GLN A 1 84 ? 9.829 -10.306 -0.710 1.00 87.06 84 GLN A CA 1
ATOM 680 C C . GLN A 1 84 ? 9.129 -10.331 0.652 1.00 87.06 84 GLN A C 1
ATOM 682 O O . GLN A 1 84 ? 8.213 -9.541 0.870 1.00 87.06 84 GLN A O 1
ATOM 687 N N . LYS A 1 85 ? 9.608 -11.158 1.593 1.00 89.06 85 LYS A N 1
ATOM 688 C CA . LYS A 1 85 ? 9.096 -11.170 2.971 1.00 89.06 85 LYS A CA 1
ATO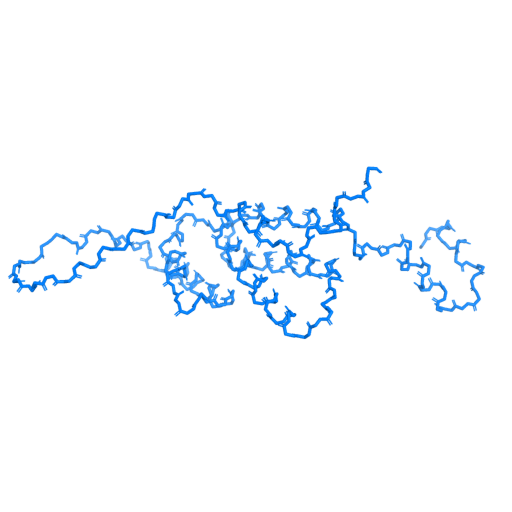M 689 C C . LYS A 1 85 ? 9.263 -9.813 3.651 1.00 89.06 85 LYS A C 1
ATOM 691 O O . LYS A 1 85 ? 8.306 -9.318 4.238 1.00 89.06 85 LYS A O 1
ATOM 696 N N . ASP A 1 86 ? 10.430 -9.185 3.528 1.00 88.88 86 ASP A N 1
ATOM 697 C CA . ASP A 1 86 ? 10.673 -7.857 4.103 1.00 88.88 86 ASP A CA 1
ATOM 698 C C . ASP A 1 86 ? 9.766 -6.786 3.477 1.00 88.88 86 ASP A C 1
ATOM 700 O O . ASP A 1 86 ? 9.218 -5.939 4.186 1.00 88.88 86 ASP A O 1
ATOM 704 N N . LYS A 1 87 ? 9.541 -6.844 2.157 1.00 90.06 87 LYS A N 1
ATOM 705 C CA . LYS A 1 87 ? 8.605 -5.950 1.455 1.00 90.06 87 LYS A CA 1
ATOM 706 C C . LYS A 1 87 ? 7.165 -6.153 1.926 1.00 90.06 87 LYS A C 1
ATOM 708 O O . LYS A 1 87 ? 6.452 -5.168 2.119 1.00 90.06 87 LYS A O 1
ATOM 713 N N . ASP A 1 88 ? 6.746 -7.398 2.134 1.00 91.69 88 ASP A N 1
ATOM 714 C CA . ASP A 1 88 ? 5.403 -7.724 2.616 1.00 91.69 88 ASP A CA 1
ATOM 715 C C . ASP A 1 88 ? 5.201 -7.257 4.066 1.00 91.69 88 ASP A C 1
ATOM 717 O O . ASP A 1 88 ? 4.179 -6.639 4.371 1.00 91.69 88 ASP A O 1
ATOM 721 N N . LEU A 1 89 ? 6.198 -7.444 4.937 1.00 93.19 89 LEU A N 1
ATOM 722 C CA . LEU A 1 89 ? 6.190 -6.913 6.306 1.00 93.19 89 LEU A CA 1
ATOM 723 C C . LEU A 1 89 ? 6.111 -5.384 6.315 1.00 93.19 89 LEU A C 1
ATOM 725 O O . LEU A 1 89 ? 5.267 -4.802 7.001 1.00 93.19 89 LEU A O 1
ATOM 729 N N . PHE A 1 90 ? 6.946 -4.718 5.514 1.00 93.00 90 PHE A N 1
ATOM 730 C CA . PHE A 1 90 ? 6.920 -3.263 5.384 1.00 93.00 90 PHE A CA 1
ATOM 731 C C . PHE A 1 90 ? 5.549 -2.763 4.915 1.00 93.00 90 PHE A C 1
ATOM 733 O O . PHE A 1 90 ? 5.018 -1.795 5.461 1.00 93.00 90 PHE A O 1
ATOM 740 N N . ARG A 1 91 ? 4.931 -3.461 3.958 1.00 95.00 91 ARG A N 1
ATOM 741 C CA . ARG A 1 91 ? 3.587 -3.149 3.464 1.00 95.00 91 ARG A CA 1
ATOM 742 C C . ARG A 1 91 ? 2.530 -3.245 4.567 1.00 95.00 91 ARG A C 1
ATOM 744 O O . ARG A 1 91 ? 1.695 -2.350 4.668 1.00 95.00 91 ARG A O 1
ATOM 751 N N . VAL A 1 92 ? 2.581 -4.263 5.428 1.00 96.75 92 VAL A N 1
ATOM 752 C CA . VAL A 1 92 ? 1.682 -4.353 6.595 1.00 96.75 92 VAL A CA 1
ATOM 753 C C . VAL A 1 92 ? 1.891 -3.166 7.535 1.00 96.75 92 VAL A C 1
ATOM 755 O O . VAL A 1 92 ? 0.923 -2.527 7.939 1.00 96.75 92 VAL A O 1
ATOM 758 N N . HIS A 1 93 ? 3.137 -2.812 7.850 1.00 95.94 93 HIS A N 1
ATOM 759 C CA . HIS A 1 93 ? 3.415 -1.691 8.749 1.00 95.94 93 HIS A CA 1
ATOM 760 C C . HIS A 1 93 ? 2.894 -0.353 8.220 1.00 95.94 93 HIS A C 1
ATOM 762 O O . HIS A 1 93 ? 2.238 0.371 8.969 1.00 95.94 93 HIS A O 1
ATOM 768 N N . VAL A 1 94 ? 3.140 -0.030 6.947 1.00 96.56 94 VAL A N 1
ATOM 769 C CA . VAL A 1 94 ? 2.666 1.234 6.360 1.00 96.56 94 VAL A CA 1
ATOM 770 C C . VAL A 1 94 ? 1.139 1.286 6.325 1.00 96.56 94 VAL A C 1
ATOM 772 O O . VAL A 1 94 ? 0.564 2.316 6.673 1.00 96.56 94 VAL A O 1
ATOM 775 N N . PHE A 1 95 ? 0.476 0.174 5.994 1.00 97.50 95 PHE A N 1
ATOM 776 C CA . PHE A 1 95 ? -0.983 0.080 6.058 1.00 97.50 95 PHE A CA 1
ATOM 777 C C . PHE A 1 95 ? -1.512 0.392 7.464 1.00 97.50 95 PHE A C 1
ATOM 779 O O . PHE A 1 95 ? -2.412 1.209 7.632 1.00 97.50 95 PHE A O 1
ATOM 786 N N . LEU A 1 96 ? -0.916 -0.204 8.500 1.00 97.06 96 LEU A N 1
ATOM 787 C CA . LEU A 1 96 ? -1.332 0.028 9.885 1.00 97.06 96 LEU A CA 1
ATOM 788 C C . LEU A 1 96 ? -1.043 1.458 10.375 1.00 97.06 96 LEU A C 1
ATOM 790 O O . LEU A 1 96 ? -1.750 1.956 11.252 1.00 97.06 96 LEU A O 1
ATOM 794 N N . MET A 1 97 ? -0.020 2.128 9.833 1.00 96.06 97 MET A N 1
ATOM 795 C CA . MET A 1 97 ? 0.312 3.517 10.180 1.00 96.06 97 MET A CA 1
ATOM 796 C C . MET A 1 97 ? -0.727 4.524 9.684 1.00 96.06 97 MET A C 1
ATOM 798 O O . MET A 1 97 ? -0.874 5.579 10.299 1.00 96.06 97 MET A O 1
ATOM 802 N N . GLY A 1 98 ? -1.430 4.227 8.590 1.00 95.81 98 GLY A N 1
ATOM 803 C CA . GLY A 1 98 ? -2.420 5.142 8.027 1.00 95.81 98 GLY A CA 1
ATOM 804 C C . GLY A 1 98 ? -3.824 5.018 8.621 1.00 95.81 98 GLY A C 1
ATOM 805 O O . GLY A 1 98 ? -4.684 5.823 8.268 1.00 95.81 98 GLY A O 1
ATOM 806 N N . LEU A 1 99 ? -4.068 4.049 9.508 1.00 97.19 99 LEU A N 1
ATOM 807 C CA . LEU A 1 99 ? -5.371 3.834 10.144 1.00 97.19 99 LEU A CA 1
ATOM 808 C C . LEU A 1 99 ? -5.715 4.918 11.171 1.00 97.19 99 LEU A C 1
ATOM 810 O O . LEU A 1 99 ? -4.838 5.505 11.808 1.00 97.19 99 LEU A O 1
ATOM 814 N N . ASN A 1 100 ? -7.014 5.135 11.368 1.00 96.56 100 ASN A N 1
ATOM 815 C CA . ASN A 1 100 ? -7.522 6.051 12.383 1.00 96.56 100 ASN A CA 1
ATOM 816 C C . ASN A 1 100 ? -7.298 5.512 13.804 1.00 96.56 100 ASN A C 1
ATOM 818 O O . ASN A 1 100 ? -7.349 4.303 14.037 1.00 96.56 100 ASN A O 1
ATOM 822 N N . MET A 1 101 ? -7.164 6.431 14.770 1.00 93.31 101 MET A N 1
ATOM 823 C CA . MET A 1 101 ? -6.949 6.107 16.191 1.00 93.31 101 MET A CA 1
ATOM 824 C C . MET A 1 101 ? -8.058 5.248 16.800 1.00 93.31 101 MET A C 1
ATOM 826 O O . MET A 1 101 ? -7.836 4.519 17.761 1.00 93.31 101 MET A O 1
ATOM 830 N N . GLU A 1 102 ? -9.266 5.308 16.243 1.00 92.31 102 GLU A N 1
ATOM 831 C CA . GLU A 1 102 ? -10.370 4.470 16.690 1.00 92.31 102 GLU A CA 1
ATOM 832 C C . GLU A 1 102 ? -9.991 2.986 16.625 1.00 92.31 102 GLU A C 1
ATOM 834 O O . GLU A 1 102 ? -10.283 2.240 17.556 1.00 92.31 102 GLU A O 1
ATOM 839 N N . LEU A 1 103 ? -9.272 2.552 15.591 1.00 94.00 103 LEU A N 1
ATOM 840 C CA . LEU A 1 103 ? -8.893 1.152 15.385 1.00 94.00 103 LEU A CA 1
ATOM 841 C C . LEU A 1 103 ? -7.643 0.733 16.180 1.00 94.00 103 LEU A C 1
ATOM 843 O O . LEU A 1 103 ? -7.135 -0.369 15.976 1.00 94.00 103 LEU A O 1
ATOM 847 N N . ASP A 1 104 ? -7.158 1.563 17.110 1.00 93.56 104 ASP A N 1
ATOM 848 C CA . ASP A 1 104 ? -5.896 1.350 17.829 1.00 93.56 104 ASP A CA 1
ATOM 849 C C . ASP A 1 104 ? -5.820 0.027 18.580 1.00 93.56 104 ASP A C 1
ATOM 851 O O . ASP A 1 104 ? -4.783 -0.632 18.545 1.00 93.56 104 ASP A O 1
ATOM 855 N N . VAL A 1 105 ? -6.916 -0.400 19.206 1.00 93.56 105 VAL A N 1
ATOM 856 C CA . VAL A 1 105 ? -6.964 -1.675 19.937 1.00 93.56 105 VAL A CA 1
ATOM 857 C C . VAL A 1 105 ? -6.668 -2.849 19.000 1.00 93.56 105 VAL A C 1
ATOM 859 O O . VAL A 1 105 ? -5.821 -3.692 19.298 1.00 93.56 105 VAL A O 1
ATOM 862 N N . VAL A 1 106 ? -7.306 -2.882 17.828 1.00 95.19 106 VAL A N 1
ATOM 863 C CA . VAL A 1 106 ? -7.104 -3.953 16.840 1.00 95.19 106 VAL A CA 1
ATOM 864 C C . VAL A 1 106 ? -5.766 -3.803 16.134 1.00 95.19 106 VAL A C 1
ATOM 866 O O . VAL A 1 106 ? -5.085 -4.798 15.910 1.00 95.19 106 VAL A O 1
ATOM 869 N N . ARG A 1 107 ? -5.333 -2.571 15.853 1.00 96.06 107 ARG A N 1
ATOM 870 C CA . ARG A 1 107 ? -3.996 -2.279 15.324 1.00 96.06 107 ARG A CA 1
ATOM 871 C C . ARG A 1 107 ? -2.907 -2.840 16.236 1.00 96.06 107 ARG A C 1
ATOM 873 O O . ARG A 1 107 ? -1.993 -3.505 15.756 1.00 96.06 107 ARG A O 1
ATOM 880 N N . LEU A 1 108 ? -3.018 -2.623 17.546 1.00 95.56 108 LEU A N 1
ATOM 881 C CA . LEU A 1 108 ? -2.107 -3.207 18.525 1.00 95.56 108 LEU A CA 1
ATOM 882 C C . LEU A 1 108 ? -2.235 -4.729 18.549 1.00 95.56 108 LEU A C 1
ATOM 884 O O . LEU A 1 108 ? -1.211 -5.400 18.540 1.00 95.56 108 LEU A O 1
ATOM 888 N N . HIS A 1 109 ? -3.445 -5.290 18.527 1.00 95.12 109 HIS A N 1
ATOM 889 C CA . HIS A 1 109 ? -3.620 -6.745 18.475 1.00 95.12 109 HIS A CA 1
ATOM 890 C C . HIS A 1 109 ? -2.903 -7.377 17.270 1.00 95.12 109 HIS A C 1
ATOM 892 O O . HIS A 1 109 ? -2.196 -8.369 17.429 1.00 95.12 109 HIS A O 1
ATOM 898 N N . VAL A 1 110 ? -3.025 -6.769 16.087 1.00 95.69 110 VAL A N 1
ATOM 899 C CA . VAL A 1 110 ? -2.325 -7.188 14.865 1.00 95.69 110 VAL A CA 1
ATOM 900 C C . VAL A 1 110 ? -0.804 -7.137 15.052 1.00 95.69 110 VAL A C 1
ATOM 902 O O . VAL A 1 110 ? -0.122 -8.089 14.687 1.00 95.69 110 VAL A O 1
ATOM 905 N N . LEU A 1 111 ? -0.274 -6.065 15.654 1.00 94.56 111 LEU A N 1
ATOM 906 C CA . LEU A 1 111 ? 1.166 -5.887 15.887 1.00 94.56 111 LEU A CA 1
ATOM 907 C C . LEU A 1 111 ? 1.760 -6.845 16.932 1.00 94.56 111 LEU A C 1
ATOM 909 O O . LEU A 1 111 ? 2.958 -7.099 16.887 1.00 94.56 111 LEU A O 1
ATOM 913 N N . HIS A 1 112 ? 0.956 -7.358 17.867 1.00 94.69 112 HIS A N 1
ATOM 914 C CA . HIS A 1 112 ? 1.410 -8.295 18.904 1.00 94.69 112 HIS A CA 1
ATOM 915 C C . HIS A 1 112 ? 1.330 -9.771 18.479 1.00 94.69 112 HIS A C 1
ATOM 917 O O . HIS A 1 112 ? 1.698 -10.648 19.260 1.00 94.69 112 HIS A O 1
ATOM 923 N N . ARG A 1 113 ? 0.830 -10.077 17.277 1.00 93.75 113 ARG A N 1
ATOM 924 C CA . ARG A 1 113 ? 0.811 -11.451 16.760 1.00 93.75 113 ARG A CA 1
ATOM 925 C C . ARG A 1 113 ? 2.195 -11.860 16.255 1.00 93.75 113 ARG A C 1
ATOM 927 O O . ARG A 1 113 ? 2.823 -11.125 15.499 1.00 93.75 113 ARG A O 1
ATOM 934 N N . GLU A 1 114 ? 2.622 -13.066 16.628 1.00 90.75 114 GLU A N 1
ATOM 935 C CA . GLU A 1 114 ? 3.835 -13.708 16.115 1.00 90.75 114 GLU A CA 1
ATOM 936 C C . GLU A 1 114 ? 3.473 -15.036 15.416 1.00 90.75 114 GLU A C 1
ATOM 938 O O . GLU A 1 114 ? 2.922 -15.927 16.069 1.00 90.75 114 GLU A O 1
ATOM 943 N N . PRO A 1 115 ? 3.755 -15.196 14.104 1.00 88.31 115 PRO A N 1
ATOM 944 C CA . PRO A 1 115 ? 4.322 -14.196 13.188 1.00 88.31 115 PRO A CA 1
ATOM 945 C C . PRO A 1 115 ? 3.339 -13.051 12.879 1.00 88.31 115 PRO A C 1
ATOM 947 O O . PRO A 1 115 ? 2.124 -13.214 13.015 1.00 88.31 115 PRO A O 1
ATOM 950 N N . LEU A 1 116 ? 3.869 -11.901 12.438 1.00 90.56 116 LEU A N 1
ATOM 951 C CA . LEU A 1 116 ? 3.040 -10.767 12.020 1.00 90.56 116 LEU A CA 1
ATOM 952 C C . LEU A 1 116 ? 2.102 -11.224 10.884 1.00 90.56 116 LEU A C 1
ATOM 954 O O . LEU A 1 116 ? 2.581 -11.817 9.911 1.00 90.56 116 LEU A O 1
ATOM 958 N N . PRO A 1 117 ? 0.786 -10.982 10.989 1.00 93.94 117 PRO A N 1
ATOM 959 C CA . PRO A 1 117 ? -0.178 -11.479 10.021 1.00 93.94 117 PRO A CA 1
ATOM 960 C C . PRO A 1 117 ? 0.014 -10.821 8.656 1.00 93.94 117 PRO A C 1
ATOM 962 O O . PRO A 1 117 ? 0.493 -9.690 8.533 1.00 93.94 117 PRO A O 1
ATOM 965 N N . LEU A 1 118 ? -0.421 -11.531 7.617 1.00 95.44 118 LEU A N 1
ATOM 966 C CA . LEU A 1 118 ? -0.398 -11.025 6.249 1.00 95.44 118 LEU A CA 1
ATOM 967 C C . LEU A 1 118 ? -1.323 -9.810 6.106 1.00 95.44 118 LEU A C 1
ATOM 969 O O . LEU A 1 118 ? -2.312 -9.671 6.826 1.00 95.44 118 LEU A O 1
ATOM 973 N N . LEU A 1 119 ? -1.066 -8.962 5.106 1.00 96.31 119 LEU A N 1
ATOM 974 C CA . LEU A 1 119 ? -1.868 -7.756 4.868 1.00 96.31 119 LEU A CA 1
ATOM 975 C C . LEU A 1 119 ? -3.374 -8.053 4.761 1.00 96.31 119 LEU A C 1
ATOM 977 O O . LEU A 1 119 ? -4.188 -7.337 5.338 1.00 96.31 119 LEU A O 1
ATOM 981 N N . ARG A 1 120 ? -3.743 -9.133 4.063 1.00 96.31 120 ARG A N 1
ATOM 982 C CA . ARG A 1 120 ? -5.142 -9.564 3.910 1.00 96.31 120 ARG A CA 1
ATOM 983 C C . ARG A 1 120 ? -5.776 -9.977 5.238 1.00 96.31 120 ARG A C 1
ATOM 985 O O . ARG A 1 120 ? -6.937 -9.668 5.490 1.00 96.31 120 ARG A O 1
ATOM 992 N N . GLU A 1 121 ? -5.015 -10.653 6.092 1.00 96.38 121 GLU A N 1
ATOM 993 C CA . GLU A 1 121 ? -5.479 -11.066 7.416 1.00 96.38 121 GLU A CA 1
ATOM 994 C C . GLU A 1 121 ? -5.649 -9.850 8.327 1.00 96.38 121 GLU A C 1
ATOM 996 O O . GLU A 1 121 ? -6.707 -9.688 8.933 1.00 96.38 121 GLU A O 1
ATOM 1001 N N . ALA A 1 122 ? -4.660 -8.952 8.370 1.00 96.81 122 ALA A N 1
ATOM 1002 C CA . ALA A 1 122 ? -4.753 -7.695 9.109 1.00 96.81 122 ALA A CA 1
ATOM 1003 C C . ALA A 1 122 ? -5.976 -6.872 8.666 1.00 96.81 122 ALA A C 1
ATOM 1005 O O . ALA A 1 122 ? -6.748 -6.406 9.505 1.00 96.81 122 ALA A O 1
ATOM 1006 N N . PHE A 1 123 ? -6.206 -6.767 7.354 1.00 97.75 123 PHE A N 1
ATOM 1007 C CA . PHE A 1 123 ? -7.402 -6.143 6.792 1.00 97.75 123 PHE A CA 1
ATOM 1008 C C . PHE A 1 123 ? -8.695 -6.807 7.283 1.00 97.75 123 PHE A C 1
ATOM 1010 O O . PHE A 1 123 ? -9.597 -6.109 7.743 1.00 97.75 123 PHE A O 1
ATOM 1017 N N . SER A 1 124 ? -8.781 -8.141 7.251 1.00 97.38 124 SER A N 1
ATOM 1018 C CA . SER A 1 124 ? -9.977 -8.866 7.701 1.00 97.38 124 SER A CA 1
ATOM 1019 C C . SER A 1 124 ? -10.312 -8.617 9.179 1.00 97.38 124 SER A C 1
ATOM 1021 O O . SER A 1 124 ? -11.484 -8.455 9.528 1.00 97.38 124 SER A O 1
ATOM 1023 N N . MET A 1 125 ? -9.293 -8.512 10.041 1.00 96.38 125 MET A N 1
ATOM 1024 C CA . MET A 1 125 ? -9.464 -8.217 11.468 1.00 96.38 125 MET A CA 1
ATOM 1025 C C . MET A 1 125 ? -10.002 -6.798 11.680 1.00 96.38 125 MET A C 1
ATOM 1027 O O . MET A 1 125 ? -10.941 -6.597 12.449 1.00 96.38 125 MET A O 1
ATOM 1031 N N . LEU A 1 126 ? -9.446 -5.821 10.962 1.00 96.75 126 LEU A N 1
ATOM 1032 C CA . LEU A 1 126 ? -9.862 -4.419 11.049 1.00 96.75 126 LEU A CA 1
ATOM 1033 C C . LEU A 1 126 ? -11.269 -4.198 10.496 1.00 96.75 126 LEU A C 1
ATOM 1035 O O . LEU A 1 126 ? -12.064 -3.494 11.111 1.00 96.75 126 LEU A O 1
ATOM 1039 N N . LEU A 1 127 ? -11.592 -4.827 9.365 1.00 96.62 127 LEU A N 1
ATOM 1040 C CA . LEU A 1 127 ? -12.923 -4.757 8.770 1.00 96.62 127 LEU A CA 1
ATOM 1041 C C . LEU A 1 127 ? -13.980 -5.364 9.701 1.00 96.62 127 LEU A C 1
ATOM 1043 O O . LEU A 1 127 ? -15.070 -4.814 9.853 1.00 96.62 127 LEU A O 1
ATOM 1047 N N . SER A 1 128 ? -13.651 -6.481 10.354 1.00 95.25 128 SER A N 1
ATOM 1048 C CA . SER A 1 128 ? -14.543 -7.118 11.325 1.00 95.25 128 SER A CA 1
ATOM 1049 C C . SER A 1 128 ? -14.820 -6.206 12.521 1.00 95.25 128 SER A C 1
ATOM 1051 O O . SER A 1 128 ? -15.972 -6.088 12.934 1.00 95.25 128 SER A O 1
ATOM 1053 N N . ASP A 1 129 ? -13.804 -5.519 13.050 1.00 94.69 129 ASP A N 1
ATOM 1054 C CA . ASP A 1 129 ? -13.991 -4.585 14.166 1.00 94.69 129 ASP A CA 1
ATOM 1055 C C . ASP A 1 129 ? -14.735 -3.308 13.758 1.00 94.69 129 ASP A C 1
ATOM 1057 O O . ASP A 1 129 ? -15.599 -2.850 14.503 1.00 94.69 129 ASP A O 1
ATOM 1061 N N . GLU A 1 130 ? -14.480 -2.767 12.562 1.00 94.44 130 GLU A N 1
ATOM 1062 C CA . GLU A 1 130 ? -15.255 -1.644 12.022 1.00 94.44 130 GLU A CA 1
ATOM 1063 C C . GLU A 1 130 ? -16.746 -2.006 11.929 1.00 94.44 130 GLU A C 1
ATOM 1065 O O . GLU A 1 130 ? -17.603 -1.267 12.420 1.00 94.44 130 GLU A O 1
ATOM 1070 N N . ASN A 1 131 ? -17.065 -3.174 11.364 1.00 93.88 131 ASN A N 1
ATOM 1071 C CA . ASN A 1 131 ? -18.440 -3.663 11.267 1.00 93.88 131 ASN A CA 1
ATOM 1072 C C . ASN A 1 131 ? -19.061 -3.885 12.649 1.00 93.88 131 ASN A C 1
ATOM 1074 O O . ASN A 1 131 ? -20.180 -3.441 12.899 1.00 93.88 131 ASN A O 1
ATOM 1078 N N . ARG A 1 132 ? -18.313 -4.506 13.567 1.00 93.19 132 ARG A N 1
ATOM 1079 C CA . ARG A 1 132 ? -18.746 -4.742 14.946 1.00 93.19 132 ARG A CA 1
ATOM 1080 C C . ARG A 1 132 ? -19.111 -3.435 15.648 1.00 93.19 132 ARG A C 1
ATOM 1082 O O . ARG A 1 132 ? -20.149 -3.379 16.298 1.00 93.19 132 ARG A O 1
ATOM 1089 N N . ARG A 1 133 ? -18.308 -2.377 15.500 1.00 90.62 133 ARG A N 1
ATOM 1090 C CA . ARG A 1 133 ? -18.589 -1.053 16.087 1.00 90.62 133 ARG A CA 1
ATOM 1091 C C . ARG A 1 133 ? -19.803 -0.379 15.475 1.00 90.62 133 ARG A C 1
ATOM 1093 O O . ARG A 1 133 ? -20.563 0.254 16.199 1.00 90.62 133 ARG A O 1
ATOM 1100 N N . ARG A 1 134 ? -20.008 -0.535 14.165 1.00 87.69 134 ARG A N 1
ATOM 1101 C CA . ARG A 1 134 ? -21.217 -0.037 13.495 1.00 87.69 134 ARG A CA 1
ATOM 1102 C C . ARG A 1 134 ? -22.479 -0.710 14.033 1.00 87.69 134 ARG A C 1
ATOM 1104 O O . ARG A 1 134 ? -23.502 -0.048 14.140 1.00 87.69 134 ARG A O 1
ATOM 1111 N N . THR A 1 135 ? -22.409 -1.995 14.388 1.00 89.88 135 THR A N 1
ATOM 1112 C CA . THR A 1 135 ? -23.570 -2.754 14.884 1.00 89.88 135 THR A CA 1
ATOM 1113 C C . THR A 1 135 ? -23.771 -2.692 16.399 1.00 89.88 135 THR A C 1
ATOM 1115 O O . THR A 1 135 ? -24.907 -2.668 16.855 1.00 89.88 135 THR A O 1
ATOM 1118 N N . LEU A 1 136 ? -22.689 -2.707 17.184 1.00 87.31 136 LEU A N 1
ATOM 1119 C CA . LEU A 1 136 ? -22.712 -2.896 18.644 1.00 87.31 136 LEU A CA 1
ATOM 1120 C C . LEU A 1 136 ? -22.212 -1.666 19.422 1.00 87.31 136 LEU A C 1
ATOM 1122 O O . LEU A 1 136 ? -22.230 -1.678 20.649 1.00 87.31 136 LEU A O 1
ATOM 1126 N N . GLY A 1 137 ? -21.767 -0.611 18.734 1.00 75.88 137 GLY A N 1
ATOM 1127 C CA . GLY A 1 137 ? -21.149 0.560 19.354 1.00 75.88 137 GLY A CA 1
ATOM 1128 C C . GLY A 1 137 ? -19.692 0.329 19.797 1.00 75.88 137 GLY A C 1
ATOM 1129 O O . GLY A 1 137 ? -19.144 -0.772 19.655 1.00 75.88 137 GLY A O 1
ATOM 1130 N N . PRO A 1 138 ? -19.014 1.379 20.298 1.00 70.75 138 PRO A N 1
ATOM 1131 C CA . PRO A 1 138 ? -17.648 1.269 20.800 1.00 70.75 138 PRO A CA 1
ATOM 1132 C C . PRO A 1 138 ? -17.602 0.384 22.056 1.00 70.75 138 PRO A C 1
ATOM 1134 O O . PRO A 1 138 ? -18.364 0.579 22.997 1.00 70.75 138 PRO A O 1
ATOM 1137 N N . THR A 1 139 ? -16.688 -0.587 22.087 1.00 62.22 139 THR A N 1
ATOM 1138 C CA . THR A 1 139 ? -16.398 -1.373 23.298 1.00 62.22 139 THR A CA 1
ATOM 1139 C C . THR A 1 139 ? -15.515 -0.564 24.231 1.00 62.22 139 THR A C 1
ATOM 1141 O O . THR A 1 139 ? -14.326 -0.380 23.965 1.00 62.22 139 THR A O 1
ATOM 1144 N N . THR A 1 140 ? -16.090 -0.086 25.329 1.00 56.34 140 THR A N 1
ATOM 1145 C CA . THR A 1 140 ? -15.369 0.570 26.425 1.00 56.34 140 THR A CA 1
ATOM 1146 C C . THR A 1 140 ? -14.707 -0.474 27.330 1.00 56.34 140 THR A C 1
ATOM 1148 O O . THR A 1 140 ? -15.007 -0.564 28.517 1.00 56.34 140 THR A O 1
ATOM 1151 N N . ASP A 1 141 ? -13.784 -1.274 26.800 1.00 50.25 141 ASP A N 1
ATOM 1152 C CA . ASP A 1 141 ? -13.085 -2.297 27.590 1.00 50.25 141 ASP A CA 1
ATOM 1153 C C . ASP A 1 141 ? -11.779 -1.742 28.176 1.00 50.25 141 ASP A C 1
ATOM 1155 O O . ASP A 1 141 ? -10.677 -2.193 27.877 1.00 50.25 141 ASP A O 1
ATOM 1159 N N . HIS A 1 142 ? -11.912 -0.734 29.043 1.00 50.16 142 HIS A N 1
ATOM 1160 C CA . HIS A 1 142 ? -10.835 -0.280 29.934 1.00 50.16 142 HIS A CA 1
ATOM 1161 C C . HIS A 1 142 ? -11.259 -0.187 31.413 1.00 50.16 142 HIS A C 1
ATOM 1163 O O . HIS A 1 142 ? -10.478 0.275 32.241 1.00 50.16 142 HIS A O 1
ATOM 1169 N N . SER A 1 143 ? -12.454 -0.663 31.789 1.00 44.03 143 SER A N 1
ATOM 1170 C CA . SER A 1 143 ? -12.990 -0.484 33.154 1.00 44.03 143 SER A CA 1
ATOM 1171 C C . SER A 1 143 ? -13.360 -1.773 33.903 1.00 44.03 143 SER A C 1
ATOM 1173 O O . SER A 1 143 ? -14.064 -1.704 34.903 1.00 44.03 143 SER A O 1
ATOM 1175 N N . ALA A 1 144 ? -12.847 -2.941 33.500 1.00 42.59 144 ALA A N 1
ATOM 1176 C CA . ALA A 1 144 ? -13.128 -4.224 34.167 1.00 42.59 144 ALA A CA 1
ATOM 1177 C C . ALA A 1 144 ? -11.943 -4.805 34.977 1.00 42.59 144 ALA A C 1
ATOM 1179 O O . ALA A 1 144 ? -11.769 -6.018 35.041 1.00 42.59 144 ALA A O 1
ATOM 1180 N N . LEU A 1 145 ? -11.123 -3.961 35.618 1.00 47.78 145 LEU A N 1
ATOM 1181 C CA . LEU A 1 145 ? -10.109 -4.398 36.602 1.00 47.78 145 LEU A CA 1
ATOM 1182 C C . LEU A 1 145 ? -10.286 -3.750 37.987 1.00 47.78 145 LEU A C 1
ATOM 1184 O O . LEU A 1 145 ? -9.319 -3.532 38.713 1.00 47.78 145 LEU A O 1
ATOM 1188 N N . ALA A 1 146 ? -11.527 -3.480 38.391 1.00 43.44 146 ALA A N 1
ATOM 1189 C CA . ALA A 1 146 ? -11.849 -3.137 39.772 1.00 43.44 146 ALA A CA 1
ATOM 1190 C C . ALA A 1 146 ? -12.736 -4.227 40.388 1.00 43.44 146 ALA A C 1
ATOM 1192 O O . ALA A 1 146 ? -13.955 -4.198 40.267 1.00 43.44 146 ALA A O 1
ATOM 1193 N N . GLY A 1 147 ? -12.090 -5.175 41.073 1.00 43.12 147 GLY A N 1
ATOM 1194 C CA . GLY A 1 147 ? -12.732 -6.053 42.050 1.00 43.12 147 GLY A CA 1
ATOM 1195 C C . GLY A 1 147 ? -12.967 -7.488 41.585 1.00 43.12 147 GLY A C 1
ATOM 1196 O O . GLY A 1 147 ? -13.999 -7.786 41.008 1.00 43.12 147 GLY A O 1
ATOM 1197 N N . ILE A 1 148 ? -12.038 -8.385 41.927 1.00 45.00 148 ILE A N 1
ATOM 1198 C CA . ILE A 1 148 ? -12.285 -9.530 42.821 1.00 45.00 148 ILE A CA 1
ATOM 1199 C C . ILE A 1 148 ? -10.939 -9.940 43.444 1.00 45.00 148 ILE A C 1
ATOM 1201 O O . ILE A 1 148 ? -9.866 -9.825 42.858 1.00 45.00 148 ILE A O 1
ATOM 1205 N N . SER A 1 149 ? -11.029 -10.307 44.713 1.00 33.88 149 SER A N 1
ATOM 1206 C CA . SER A 1 149 ? -9.992 -10.446 45.723 1.00 33.88 149 SER A CA 1
ATOM 1207 C C . SER A 1 149 ? -9.083 -11.678 45.604 1.00 33.88 149 SER A C 1
ATOM 1209 O O . SER A 1 149 ? -9.563 -12.791 45.435 1.00 33.88 149 SER A O 1
ATOM 1211 N N . ARG A 1 150 ? -7.794 -11.440 45.887 1.00 40.62 150 ARG A N 1
ATOM 1212 C CA . ARG A 1 150 ? -6.855 -12.208 46.740 1.00 40.62 150 ARG A CA 1
ATOM 1213 C C . ARG A 1 150 ? -6.784 -13.745 46.614 1.00 40.62 150 ARG A C 1
ATOM 1215 O O . ARG A 1 150 ? -7.569 -14.465 47.216 1.00 40.62 150 ARG A O 1
ATOM 1222 N N . GLY A 1 151 ? -5.658 -14.205 46.063 1.00 31.62 151 GLY A N 1
ATOM 1223 C CA . GLY A 1 151 ? -4.995 -15.480 46.378 1.00 31.62 151 GLY A CA 1
ATOM 1224 C C . GLY A 1 151 ? -3.598 -15.514 45.728 1.00 31.62 151 GLY A C 1
ATOM 1225 O O . GLY A 1 151 ? -3.504 -15.152 44.557 1.00 31.62 151 GLY A O 1
ATOM 1226 N N . PRO A 1 152 ? -2.502 -15.839 46.445 1.00 40.88 152 PRO A N 1
ATOM 1227 C CA . PRO A 1 152 ? -1.148 -15.611 45.946 1.00 40.88 152 PRO A CA 1
ATOM 1228 C C . PRO A 1 152 ? -0.654 -16.781 45.087 1.00 40.88 152 PRO A C 1
ATOM 1230 O O . PRO A 1 152 ? -0.607 -17.915 45.555 1.00 40.88 152 PRO A O 1
ATOM 1233 N N . LEU A 1 153 ? -0.191 -16.493 43.869 1.00 40.03 153 LEU A N 1
ATOM 1234 C CA . LEU A 1 153 ? 0.767 -17.350 43.174 1.00 40.03 153 LEU A CA 1
ATOM 1235 C C . LEU A 1 153 ? 2.025 -16.542 42.872 1.00 40.03 153 LEU A C 1
ATOM 1237 O O . LEU A 1 153 ? 1.987 -15.459 42.289 1.00 40.03 153 LEU A O 1
ATOM 1241 N N . LEU A 1 154 ? 3.128 -17.071 43.388 1.00 34.31 154 LEU A N 1
ATOM 1242 C CA . LEU A 1 154 ? 4.452 -16.482 43.383 1.00 34.31 154 LEU A CA 1
ATOM 1243 C C . LEU A 1 154 ? 5.043 -16.429 41.965 1.00 34.31 154 LEU A C 1
ATOM 1245 O O . LEU A 1 154 ? 4.922 -17.353 41.169 1.00 34.31 154 LEU A O 1
ATOM 1249 N N . PHE A 1 155 ? 5.688 -15.291 41.732 1.00 31.73 155 PHE A N 1
ATOM 1250 C CA . PHE A 1 155 ? 6.496 -14.808 40.619 1.00 31.73 155 PHE A CA 1
ATOM 1251 C C . PHE A 1 155 ? 7.279 -15.817 39.762 1.00 31.73 155 PHE A C 1
ATOM 1253 O O . PHE A 1 155 ? 8.001 -16.666 40.272 1.00 31.73 155 PHE A O 1
ATOM 1260 N N . ALA A 1 156 ? 7.367 -15.488 38.470 1.00 28.69 156 ALA A N 1
ATOM 1261 C CA . ALA A 1 156 ? 8.656 -15.431 37.781 1.00 28.69 156 ALA A CA 1
ATOM 1262 C C . ALA A 1 156 ? 8.729 -14.147 36.934 1.00 28.69 156 ALA A C 1
ATOM 1264 O O . ALA A 1 156 ? 8.277 -14.091 35.793 1.00 28.69 156 ALA A O 1
ATOM 1265 N N . VAL A 1 157 ? 9.282 -13.083 37.522 1.00 33.03 157 VAL A N 1
ATOM 1266 C CA . VAL A 1 157 ? 9.758 -11.909 36.781 1.00 33.03 157 VAL A CA 1
ATOM 1267 C C . VAL A 1 157 ? 11.123 -12.275 36.213 1.00 33.03 157 VAL A C 1
ATOM 1269 O O . VAL A 1 157 ? 12.109 -12.324 36.942 1.00 33.03 157 VAL A O 1
ATOM 1272 N N . THR A 1 158 ? 11.197 -12.522 34.908 1.00 34.00 158 THR A N 1
ATOM 1273 C CA . THR A 1 158 ? 12.466 -12.443 34.182 1.00 34.00 158 THR A CA 1
ATOM 1274 C C . THR A 1 158 ? 12.590 -11.037 33.623 1.00 34.00 158 THR A C 1
ATOM 1276 O O . THR A 1 158 ? 11.939 -10.659 32.649 1.00 34.00 158 THR A O 1
ATOM 1279 N N . THR A 1 159 ? 13.413 -10.227 34.279 1.00 35.66 159 THR A N 1
ATOM 1280 C CA . THR A 1 159 ? 13.833 -8.916 33.792 1.00 35.66 159 THR A CA 1
ATOM 1281 C C . THR A 1 159 ? 14.550 -9.059 32.450 1.00 35.66 159 THR A C 1
ATOM 1283 O O . THR A 1 159 ? 15.691 -9.508 32.398 1.00 35.66 159 THR A O 1
ATOM 1286 N N . GLY A 1 160 ? 13.898 -8.627 31.374 1.00 28.81 160 GLY A N 1
ATOM 1287 C CA . GLY A 1 160 ? 14.497 -8.446 30.055 1.00 28.81 160 GLY A CA 1
ATOM 1288 C C . GLY A 1 160 ? 14.139 -7.069 29.516 1.00 28.81 160 GLY A C 1
ATOM 1289 O O . GLY A 1 160 ? 13.209 -6.922 28.731 1.00 28.81 160 GLY A O 1
ATOM 1290 N N . LYS A 1 161 ? 14.848 -6.027 29.965 1.00 34.16 161 LYS A N 1
ATOM 1291 C CA . LYS A 1 161 ? 14.707 -4.677 29.407 1.00 34.16 161 LYS A CA 1
ATOM 1292 C C . LYS A 1 161 ? 15.203 -4.686 27.955 1.00 34.16 161 LYS A C 1
ATOM 1294 O O . LYS A 1 161 ? 16.407 -4.691 27.723 1.00 34.16 161 LYS A O 1
ATOM 1299 N N . LYS A 1 162 ? 14.297 -4.601 26.981 1.00 37.72 162 LYS A N 1
ATOM 1300 C CA . LYS A 1 162 ? 14.598 -4.003 25.674 1.00 37.72 162 LYS A CA 1
ATOM 1301 C C . LYS A 1 162 ? 13.745 -2.755 25.523 1.00 37.72 162 LYS A C 1
ATOM 1303 O O . LYS A 1 162 ? 12.560 -2.812 25.221 1.00 37.72 162 LYS A O 1
ATOM 1308 N N . ALA A 1 163 ? 14.374 -1.618 25.802 1.00 37.16 163 ALA A N 1
ATOM 1309 C CA . ALA A 1 163 ? 13.831 -0.313 25.482 1.00 37.16 163 ALA A CA 1
ATOM 1310 C C . ALA A 1 163 ? 13.745 -0.194 23.954 1.00 37.16 163 ALA A C 1
ATOM 1312 O O . ALA A 1 163 ? 14.766 -0.092 23.275 1.00 37.16 163 ALA A O 1
ATOM 1313 N N . ILE A 1 164 ? 12.532 -0.233 23.409 1.00 43.84 164 ILE A N 1
ATOM 1314 C CA . ILE A 1 164 ? 12.295 0.093 22.004 1.00 43.84 164 ILE A CA 1
ATOM 1315 C C . ILE A 1 164 ? 12.227 1.619 21.928 1.00 43.84 164 ILE A C 1
ATOM 1317 O O . ILE A 1 164 ? 11.217 2.245 22.244 1.00 43.84 164 ILE A O 1
ATOM 1321 N N . SER A 1 165 ? 13.369 2.217 21.592 1.00 36.06 165 SER A N 1
ATOM 1322 C CA . SER A 1 165 ? 13.492 3.644 21.299 1.00 36.06 165 SER A CA 1
ATOM 1323 C C . SER A 1 165 ? 12.650 4.010 20.070 1.00 36.06 165 SER A C 1
ATOM 1325 O O . SER A 1 165 ? 12.587 3.254 19.100 1.00 36.06 165 SER A O 1
ATOM 1327 N N . LYS A 1 166 ? 12.017 5.187 20.108 1.00 38.66 166 LYS A N 1
ATOM 1328 C CA . LYS A 1 166 ? 11.070 5.751 19.125 1.00 38.66 166 LYS A CA 1
ATOM 1329 C C . LYS A 1 166 ? 11.697 6.131 17.765 1.00 38.66 166 LYS A C 1
ATOM 1331 O O . LYS A 1 166 ? 11.312 7.128 17.164 1.00 38.66 166 LYS A O 1
ATOM 1336 N N . THR A 1 167 ? 12.627 5.340 17.233 1.00 43.31 167 THR A N 1
ATOM 1337 C CA . THR A 1 167 ? 13.384 5.695 16.014 1.00 43.31 167 THR A CA 1
ATOM 1338 C C . THR A 1 167 ? 13.413 4.582 14.964 1.00 43.31 167 THR A C 1
ATOM 1340 O O . THR A 1 167 ? 14.378 4.456 14.216 1.00 43.31 167 THR A O 1
ATOM 1343 N N . LEU A 1 168 ? 12.362 3.761 14.874 1.00 44.00 168 LEU A N 1
ATOM 1344 C CA . LEU A 1 168 ? 12.335 2.629 13.935 1.00 44.00 168 LEU A CA 1
ATOM 1345 C C . LEU A 1 168 ? 11.837 2.957 12.519 1.00 44.00 168 LEU A C 1
ATOM 1347 O O . LEU A 1 168 ? 12.047 2.152 11.619 1.00 44.00 168 LEU A O 1
ATOM 1351 N N . VAL A 1 169 ? 11.288 4.147 12.263 1.00 45.53 169 VAL A N 1
ATOM 1352 C CA . VAL A 1 169 ? 10.847 4.503 10.897 1.00 45.53 169 VAL A CA 1
ATOM 1353 C C . VAL A 1 169 ? 12.031 4.875 9.989 1.00 45.53 169 VAL A C 1
ATOM 1355 O O . VAL A 1 169 ? 12.028 4.549 8.808 1.00 45.53 1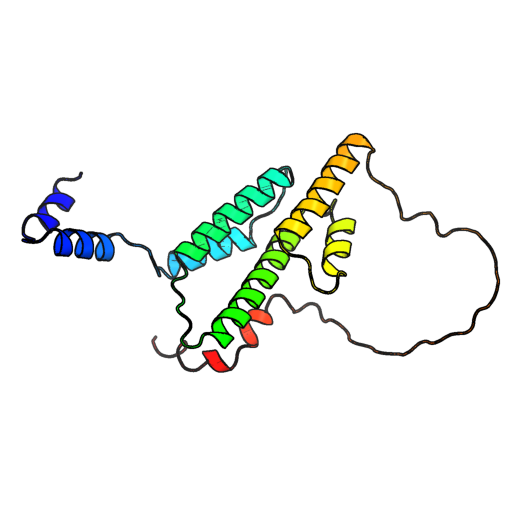69 VAL A O 1
ATOM 1358 N N . PHE A 1 170 ? 13.104 5.457 10.538 1.00 35.41 170 PHE A N 1
ATOM 1359 C CA . PHE A 1 170 ? 14.321 5.779 9.774 1.00 35.41 170 PHE A CA 1
ATOM 1360 C C . PHE A 1 170 ? 15.385 4.670 9.790 1.00 35.41 170 PHE A C 1
ATOM 1362 O O . PHE A 1 170 ? 16.315 4.698 8.984 1.00 35.41 170 PHE A O 1
ATOM 1369 N N . ALA A 1 171 ? 15.270 3.685 10.687 1.00 36.84 171 ALA A N 1
ATOM 1370 C CA . ALA A 1 171 ? 16.274 2.632 10.835 1.00 36.84 171 ALA A CA 1
ATOM 1371 C C . ALA A 1 171 ? 16.244 1.614 9.686 1.00 36.84 171 ALA A C 1
ATOM 1373 O O . ALA A 1 171 ? 17.304 1.172 9.257 1.00 36.84 171 ALA A O 1
ATOM 1374 N N . CYS A 1 172 ? 15.069 1.315 9.122 1.00 36.56 172 CYS A N 1
ATOM 1375 C CA . CYS A 1 172 ? 14.943 0.335 8.039 1.00 36.56 172 CYS A CA 1
ATOM 1376 C C . CYS A 1 172 ? 15.641 0.792 6.737 1.00 36.56 172 CYS A C 1
ATOM 1378 O O . CYS A 1 172 ? 16.158 -0.027 5.985 1.00 36.56 172 CYS A O 1
ATOM 1380 N N . ILE A 1 173 ? 15.781 2.108 6.526 1.00 44.31 173 ILE A N 1
ATOM 1381 C CA . ILE A 1 173 ? 16.543 2.683 5.400 1.00 44.31 173 ILE A CA 1
ATOM 1382 C C . ILE A 1 173 ? 18.068 2.581 5.632 1.00 44.31 173 ILE A C 1
ATOM 1384 O O . ILE A 1 173 ? 18.848 2.622 4.683 1.00 44.31 173 ILE A O 1
ATOM 1388 N N . ARG A 1 174 ? 18.528 2.428 6.884 1.00 37.81 174 ARG A N 1
ATOM 1389 C CA . ARG A 1 174 ? 19.950 2.551 7.259 1.00 37.81 174 ARG A CA 1
ATOM 1390 C C . ARG A 1 174 ? 20.653 1.218 7.559 1.00 37.81 174 ARG A C 1
ATOM 1392 O O . ARG A 1 174 ? 21.877 1.209 7.655 1.00 37.81 174 ARG A O 1
ATOM 1399 N N . THR A 1 175 ? 19.932 0.103 7.691 1.00 38.31 175 THR A N 1
ATOM 1400 C CA . THR A 1 175 ? 20.482 -1.191 8.158 1.00 38.31 175 THR A CA 1
ATOM 1401 C C . THR A 1 175 ? 20.767 -2.236 7.073 1.00 38.31 175 THR A C 1
ATOM 1403 O O . THR A 1 175 ? 20.949 -3.403 7.399 1.00 38.31 175 THR A O 1
ATOM 1406 N N . LEU A 1 176 ? 20.890 -1.849 5.799 1.00 42.84 176 LEU A N 1
ATOM 1407 C CA . LEU A 1 176 ? 21.349 -2.742 4.722 1.00 42.84 176 LEU A CA 1
ATOM 1408 C C . LEU A 1 176 ? 22.766 -2.352 4.249 1.00 42.84 176 LEU A C 1
ATOM 1410 O O . LEU A 1 176 ? 22.923 -1.657 3.243 1.00 42.84 176 LEU A O 1
ATOM 1414 N N . PRO A 1 177 ? 23.832 -2.780 4.956 1.00 39.12 177 PRO A N 1
ATOM 1415 C CA . PRO A 1 177 ? 25.214 -2.424 4.623 1.00 39.12 177 PRO A CA 1
ATOM 1416 C C . PRO A 1 177 ? 25.727 -3.039 3.307 1.00 39.12 177 PRO A C 1
ATOM 1418 O O . PRO A 1 177 ? 26.761 -2.601 2.808 1.00 39.12 177 PRO A O 1
ATOM 1421 N N . HIS A 1 178 ? 25.002 -3.979 2.691 1.00 41.09 178 HIS A N 1
ATOM 1422 C CA . HIS A 1 178 ? 25.387 -4.592 1.410 1.00 41.09 178 HIS A CA 1
ATOM 1423 C C . HIS A 1 178 ? 24.963 -3.787 0.166 1.00 41.09 178 HIS A C 1
ATOM 1425 O O . HIS A 1 178 ? 25.422 -4.083 -0.932 1.00 41.09 178 HIS A O 1
ATOM 1431 N N . LEU A 1 179 ? 24.157 -2.728 0.322 1.00 42.22 179 LEU A N 1
ATOM 1432 C CA . LEU A 1 179 ? 23.741 -1.836 -0.777 1.00 42.22 179 LEU A CA 1
ATOM 1433 C C . LEU A 1 179 ? 24.546 -0.521 -0.838 1.00 42.22 179 LEU A C 1
ATOM 1435 O O . LEU A 1 179 ? 24.306 0.328 -1.696 1.00 42.22 179 LEU A O 1
ATOM 1439 N N . ARG A 1 180 ? 25.535 -0.337 0.049 1.00 37.53 180 ARG A N 1
ATOM 1440 C CA . ARG A 1 180 ? 26.271 0.932 0.203 1.00 37.53 180 ARG A CA 1
ATOM 1441 C C . ARG A 1 180 ? 27.299 1.215 -0.906 1.00 37.53 180 ARG A C 1
ATOM 1443 O O . ARG A 1 180 ? 27.793 2.334 -0.981 1.00 37.53 180 ARG A O 1
ATOM 1450 N N . SER A 1 181 ? 27.620 0.258 -1.777 1.00 34.47 181 SER A N 1
ATOM 1451 C CA . SER A 1 181 ? 28.729 0.404 -2.736 1.00 34.47 181 SER A CA 1
ATOM 1452 C C . SER A 1 181 ? 28.371 1.021 -4.094 1.00 34.47 181 SER A C 1
ATOM 1454 O O . SER A 1 181 ? 29.278 1.209 -4.900 1.00 34.47 181 SER A O 1
ATOM 1456 N N . ARG A 1 182 ? 27.104 1.361 -4.387 1.00 43.44 182 ARG A N 1
ATOM 1457 C CA . ARG A 1 182 ? 26.734 1.885 -5.725 1.00 43.44 182 ARG A CA 1
ATOM 1458 C C . ARG A 1 182 ? 25.836 3.124 -5.782 1.00 43.44 182 ARG A C 1
ATOM 1460 O O . ARG A 1 182 ? 25.596 3.612 -6.875 1.00 43.44 182 ARG A O 1
ATOM 1467 N N . PHE A 1 183 ? 25.388 3.671 -4.651 1.00 35.91 183 PHE A N 1
ATOM 1468 C CA . PHE A 1 183 ? 24.461 4.820 -4.639 1.00 35.91 183 PHE A CA 1
ATOM 1469 C C . PHE A 1 183 ? 25.096 6.184 -4.306 1.00 35.91 183 PHE A C 1
ATOM 1471 O O . PHE A 1 183 ? 24.384 7.178 -4.240 1.00 35.91 183 PHE A O 1
ATOM 1478 N N . TRP A 1 184 ? 26.421 6.260 -4.126 1.00 34.03 184 TRP A N 1
ATOM 1479 C CA . TRP A 1 184 ? 27.128 7.504 -3.765 1.00 34.03 184 TRP A CA 1
ATOM 1480 C C . TRP A 1 184 ? 28.320 7.820 -4.681 1.00 34.03 184 TRP A C 1
ATOM 1482 O O . TRP A 1 184 ? 29.363 8.243 -4.200 1.00 34.03 184 TRP A O 1
ATOM 1492 N N . TYR A 1 185 ? 28.189 7.619 -5.993 1.00 30.86 185 TYR A N 1
ATOM 1493 C CA . TYR A 1 185 ? 29.117 8.197 -6.975 1.00 30.86 185 TYR A CA 1
ATOM 1494 C C . TYR A 1 185 ? 28.369 8.568 -8.260 1.00 30.86 185 TYR A C 1
ATOM 1496 O O . TYR A 1 185 ? 28.364 7.809 -9.219 1.00 30.86 185 TYR A O 1
ATOM 1504 N N . SER A 1 186 ? 27.701 9.719 -8.246 1.00 31.89 186 SER A N 1
ATOM 1505 C CA . SER A 1 186 ? 27.829 10.751 -9.285 1.00 31.89 186 SER A CA 1
ATOM 1506 C C . SER A 1 186 ? 27.027 11.963 -8.821 1.00 31.89 186 SER A C 1
ATOM 1508 O O . SER A 1 186 ? 25.800 11.913 -8.758 1.00 31.89 186 SER A O 1
ATOM 1510 N N . TRP A 1 187 ? 27.752 13.008 -8.427 1.00 39.09 187 TRP A N 1
ATOM 1511 C CA . TRP A 1 187 ? 27.269 14.376 -8.585 1.00 39.09 187 TRP A CA 1
ATOM 1512 C C . TRP A 1 187 ? 27.231 14.720 -10.077 1.00 39.09 187 TRP A C 1
ATOM 1514 O O . TRP A 1 187 ? 27.930 14.012 -10.847 1.00 39.09 187 TRP A O 1
#

Sequence (187 aa):
MSPQVYQSYMLLDSAYDIWTRARDTYSQAGSSMQVYELTRRVLELRQGTMPVAAYYSEFERLYQELNFFNTFTAACTTDAVALQKDKDLFRVHVFLMGLNMELDVVRLHVLHREPLPLLREAFSMLLSDENRRRTLGPTTDHSALAGISRGPLLFAVTTGKKAISKTLVFACIRTLPHLRSRFWYSW

pLDDT: mean 75.59, std 23.16, range [28.69, 98.25]